Protein AF-H2Y7X6-F1 (afdb_monomer_lite)

Organism: Ciona savignyi (NCBI:txid51511)

Sequence (240 aa):
MRYTWIDSTSNDEMDEIFTILNEDKQDDELDSQTTDTADDNVTRLLFPSDHRMADAHHLLDSSVPVRLTMTQESGMDDRDFMEQKQLRLLQLLNRSTAQAIGRGMLTFQTQTPSAVRPLQVPLLNLHGKDTSNGTVNITGNTTFEIPPGLTDWPHFHNGVAAALSMQNDQNTQSWVHLNTATSDETNTTKDPSFEHAGTLFGFGLNHHLKELQTLNVHKYLQKTHETTTIGLLLGLASEK

pLDDT: mean 79.44, std 17.39, range [32.72, 96.25]

InterPro domains:
  IPR011989 Armadillo-like helical [G3DSA:1.25.10.10] (148-238)
  IPR024990 Anaphase-promoting complex subunit 1 [PTHR12827] (32-238)
  IPR060410 APC1, TPR-like domain [PF27562] (42-238)

Radius of gyration: 23.35 Å; chains: 1; bounding box: 60×38×90 Å

Secondary structure (DSSP, 8-state):
-PPPP-----HHHHHHHHHHHHHHHHHHTT--S---GGGSSHHHHHSTT--HHHHHHHHH--SSPEE---PPPTT--HHHHHHHHHHHHHHHHHHHHHHHHHHHHHTTT-BPPPSSSPP-PPP----EE-TTS-EE-SSSS-SSPPPTTTTHHHHHHHHHHHHHTB---TTHHHHHHHHH--TTSSS------HHHHHHHHHHHHTT--TT--HHHHHHHHHT--HHHHHHHHHHHHHT-

Structure (mmCIF, N/CA/C/O backbone):
data_AF-H2Y7X6-F1
#
_entry.id   AF-H2Y7X6-F1
#
loop_
_atom_site.group_PDB
_atom_site.id
_atom_site.type_symbol
_atom_site.label_atom_id
_atom_site.label_alt_id
_atom_site.label_comp_id
_atom_site.label_asym_id
_atom_site.label_entity_id
_atom_site.label_seq_id
_atom_site.pdbx_PDB_ins_code
_atom_site.Cartn_x
_atom_site.Cartn_y
_atom_site.Cartn_z
_atom_site.occupancy
_atom_site.B_iso_or_equiv
_atom_site.auth_seq_id
_atom_site.auth_comp_id
_atom_site.auth_asym_id
_atom_site.auth_atom_id
_atom_site.pdbx_PDB_model_num
ATOM 1 N N . MET A 1 1 ? -22.566 -8.061 -56.070 1.00 36.25 1 MET A N 1
ATOM 2 C CA . MET A 1 1 ? -23.723 -7.527 -55.322 1.00 36.25 1 MET A CA 1
ATOM 3 C C . MET A 1 1 ? -23.194 -6.925 -54.034 1.00 36.25 1 MET A C 1
ATOM 5 O O . MET A 1 1 ? -22.621 -7.654 -53.238 1.00 36.25 1 MET A O 1
ATOM 9 N N . ARG A 1 2 ? -23.264 -5.597 -53.901 1.00 32.94 2 ARG A N 1
ATOM 10 C CA . ARG A 1 2 ? -22.962 -4.869 -52.660 1.00 32.94 2 ARG A CA 1
ATOM 11 C C . ARG A 1 2 ? -24.122 -5.102 -51.690 1.00 32.94 2 ARG A C 1
ATOM 13 O O . ARG A 1 2 ? -25.262 -4.917 -52.102 1.00 32.94 2 ARG A O 1
ATOM 20 N N . TYR A 1 3 ? -23.835 -5.483 -50.450 1.00 32.72 3 TYR A N 1
ATOM 21 C CA . TYR A 1 3 ? -24.816 -5.406 -49.369 1.00 32.72 3 TYR A CA 1
ATOM 22 C C . TYR A 1 3 ? -24.981 -3.933 -48.980 1.00 32.72 3 TYR A C 1
ATOM 24 O O . TYR A 1 3 ? -24.013 -3.277 -48.602 1.00 32.72 3 TYR A O 1
ATOM 32 N N . THR A 1 4 ? -26.189 -3.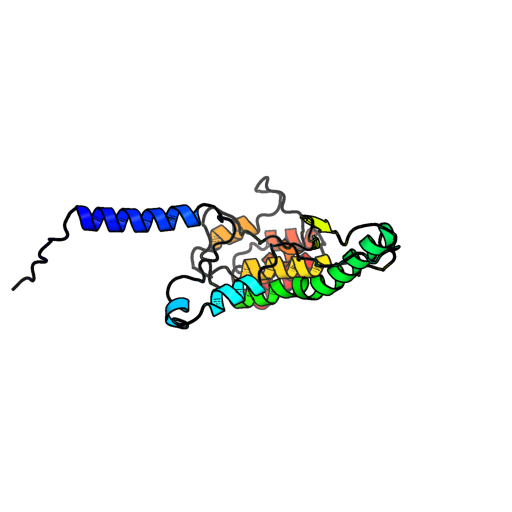406 -49.149 1.00 34.41 4 THR A N 1
ATOM 33 C CA . THR A 1 4 ? -26.623 -2.102 -48.641 1.00 34.41 4 THR A CA 1
ATOM 34 C C . THR A 1 4 ? -27.253 -2.321 -47.271 1.00 34.41 4 THR A C 1
ATOM 36 O O . THR A 1 4 ? -28.230 -3.063 -47.171 1.00 34.41 4 THR A O 1
ATOM 39 N N . TRP A 1 5 ? -26.695 -1.701 -46.234 1.00 39.12 5 TRP A N 1
ATOM 40 C CA . TRP A 1 5 ? -27.359 -1.569 -44.939 1.00 39.12 5 TRP A CA 1
ATOM 41 C C . TRP A 1 5 ? -28.596 -0.684 -45.123 1.00 39.12 5 TRP A C 1
ATOM 43 O O . TRP A 1 5 ? -28.500 0.392 -45.713 1.00 39.12 5 TRP A O 1
ATOM 53 N N . ILE A 1 6 ? -29.763 -1.175 -44.707 1.00 40.69 6 ILE A N 1
ATOM 54 C CA . ILE A 1 6 ? -30.983 -0.373 -44.609 1.00 40.69 6 ILE A CA 1
ATOM 55 C C . ILE A 1 6 ? -30.945 0.253 -43.216 1.00 40.69 6 ILE A C 1
ATOM 57 O O . ILE A 1 6 ? -31.144 -0.451 -42.230 1.00 40.69 6 ILE A O 1
ATOM 61 N N . ASP A 1 7 ? -30.644 1.550 -43.153 1.00 52.22 7 ASP A N 1
ATOM 62 C CA . ASP A 1 7 ? -30.876 2.369 -41.964 1.00 52.22 7 ASP A CA 1
ATOM 63 C C . ASP A 1 7 ? -32.385 2.553 -41.797 1.00 52.22 7 ASP A C 1
ATOM 65 O O . ASP A 1 7 ? -33.037 3.233 -42.595 1.00 52.22 7 ASP A O 1
ATOM 69 N N . SER A 1 8 ? -32.949 1.937 -40.764 1.00 52.62 8 SER A N 1
ATOM 70 C CA . SER A 1 8 ? -34.248 2.333 -40.226 1.00 52.62 8 SER A CA 1
ATOM 71 C C . SER A 1 8 ? -34.343 1.966 -38.746 1.00 52.62 8 SER A C 1
ATOM 73 O O . SER A 1 8 ? -35.199 1.177 -38.355 1.00 52.62 8 SER A O 1
ATOM 75 N N . THR A 1 9 ? -33.450 2.510 -37.926 1.00 52.12 9 THR A N 1
ATOM 76 C CA . THR A 1 9 ? -33.777 2.772 -36.520 1.00 52.12 9 THR A CA 1
ATOM 77 C C . THR A 1 9 ? -34.482 4.124 -36.466 1.00 52.12 9 THR A C 1
ATOM 79 O O . THR A 1 9 ? -34.055 5.086 -37.112 1.00 52.12 9 THR A O 1
ATOM 82 N N . SER A 1 10 ? -35.636 4.184 -35.802 1.00 62.06 10 SER A N 1
ATOM 83 C CA . SER A 1 10 ? -36.360 5.444 -35.630 1.00 62.06 10 SER A CA 1
ATOM 84 C C . SER A 1 10 ? -35.538 6.383 -34.743 1.00 62.06 10 SER A C 1
ATOM 86 O O . SER A 1 10 ? -34.764 5.943 -33.893 1.00 62.06 10 SER A O 1
ATOM 88 N N . ASN A 1 11 ? -35.701 7.692 -34.942 1.00 57.19 11 ASN A N 1
ATOM 89 C CA . ASN A 1 11 ? -35.002 8.706 -34.147 1.00 57.19 11 ASN A CA 1
ATOM 90 C C . ASN A 1 11 ? -35.290 8.547 -32.639 1.00 57.19 11 ASN A C 1
ATOM 92 O O . ASN A 1 11 ? -34.416 8.806 -31.822 1.00 57.19 11 ASN A O 1
ATOM 96 N N . ASP A 1 12 ? -36.478 8.035 -32.301 1.00 60.31 12 ASP A N 1
ATOM 97 C CA . ASP A 1 12 ? -36.914 7.791 -30.925 1.00 60.31 12 ASP A CA 1
ATOM 98 C C . ASP A 1 12 ? -36.123 6.655 -30.243 1.00 60.31 12 ASP A C 1
ATOM 100 O O . ASP A 1 12 ? -35.765 6.789 -29.079 1.00 60.31 12 ASP A O 1
ATOM 104 N N . GLU A 1 13 ? -35.775 5.570 -30.954 1.00 59.69 13 GLU A N 1
ATOM 105 C CA . GLU A 1 13 ? -34.963 4.471 -30.389 1.00 59.69 13 GLU A CA 1
ATOM 106 C C . GLU A 1 13 ? -33.506 4.900 -30.145 1.00 59.69 13 GLU A C 1
ATOM 108 O O . GLU A 1 13 ? -32.874 4.479 -29.177 1.00 59.69 13 GLU A O 1
ATOM 113 N N . MET A 1 14 ? -32.961 5.762 -31.010 1.00 56.88 14 MET A N 1
ATOM 114 C CA . MET A 1 14 ? -31.603 6.295 -30.848 1.00 56.88 14 MET A CA 1
ATOM 115 C C . MET A 1 14 ? -31.526 7.294 -29.689 1.00 56.88 14 MET A C 1
ATOM 117 O O . MET A 1 14 ? -30.535 7.289 -28.959 1.00 56.88 14 MET A O 1
ATOM 121 N N . ASP A 1 15 ? -32.571 8.099 -29.486 1.00 61.09 15 ASP A N 1
ATOM 122 C CA . ASP A 1 15 ? -32.678 9.016 -28.348 1.00 61.09 15 ASP A CA 1
ATOM 123 C C . ASP A 1 15 ? -32.864 8.257 -27.022 1.00 61.09 15 ASP A C 1
ATOM 125 O O . ASP A 1 15 ? -32.287 8.646 -26.004 1.00 61.09 15 ASP A O 1
ATOM 129 N N . GLU A 1 16 ? -33.583 7.130 -27.025 1.00 67.31 16 GLU A N 1
ATOM 130 C CA . GLU A 1 16 ? -33.750 6.266 -25.848 1.00 67.31 16 GLU A CA 1
ATOM 131 C C . GLU A 1 16 ? -32.420 5.593 -25.456 1.00 67.31 16 GLU A C 1
ATOM 133 O O . GLU A 1 16 ? -32.026 5.625 -24.290 1.00 67.31 16 GLU A O 1
ATOM 138 N N . ILE A 1 17 ? -31.647 5.105 -26.436 1.00 58.31 17 ILE A N 1
ATOM 139 C CA . ILE A 1 17 ? -30.287 4.578 -26.219 1.00 58.31 17 ILE A CA 1
ATOM 140 C C . ILE A 1 17 ? -29.341 5.673 -25.702 1.00 58.31 17 ILE A C 1
ATOM 142 O O . ILE A 1 17 ? -28.563 5.429 -24.781 1.00 58.31 17 ILE A O 1
ATOM 146 N N . PHE A 1 18 ? -29.403 6.886 -26.260 1.00 63.91 18 PHE A N 1
ATOM 147 C CA . PHE A 1 18 ? -28.595 8.016 -25.786 1.00 63.91 18 PHE A CA 1
ATOM 148 C C . PHE A 1 18 ? -28.962 8.453 -24.367 1.00 63.91 18 PHE A C 1
ATOM 150 O O . PHE A 1 18 ? -28.091 8.917 -23.632 1.00 63.91 18 PHE A O 1
ATOM 157 N N . THR A 1 19 ? -30.230 8.307 -23.986 1.00 69.81 19 THR A N 1
ATOM 158 C CA . THR A 1 19 ? -30.712 8.633 -22.641 1.00 69.81 19 THR A CA 1
ATOM 159 C C . THR A 1 19 ? -30.225 7.596 -21.635 1.00 69.81 19 THR A C 1
ATOM 161 O O . THR A 1 19 ? -29.616 7.984 -20.646 1.00 69.81 19 THR A O 1
ATOM 164 N N . ILE A 1 20 ? -30.344 6.299 -21.942 1.00 63.56 20 ILE A N 1
ATOM 165 C CA . ILE A 1 20 ? -29.835 5.207 -21.091 1.00 63.56 20 ILE A CA 1
ATOM 166 C C . ILE A 1 20 ? -28.310 5.314 -20.906 1.00 63.56 20 ILE A C 1
ATOM 168 O O . ILE A 1 20 ? -27.810 5.234 -19.790 1.00 63.56 20 ILE A O 1
ATOM 172 N N . LEU A 1 21 ? -27.561 5.597 -21.981 1.00 48.38 21 LEU A N 1
ATOM 173 C CA . LEU A 1 21 ? -26.103 5.794 -21.916 1.00 48.38 21 LEU A CA 1
ATOM 174 C C . LEU A 1 21 ? -25.680 7.055 -21.140 1.00 48.38 21 LEU A C 1
ATOM 176 O O . LEU A 1 21 ? -24.535 7.141 -20.693 1.00 48.38 21 LEU A O 1
ATOM 180 N N . ASN A 1 22 ? -26.559 8.055 -21.029 1.00 54.62 22 ASN A N 1
ATOM 181 C CA . ASN A 1 22 ? -26.307 9.259 -20.236 1.00 54.62 22 ASN A CA 1
ATOM 182 C C . ASN A 1 22 ? -26.757 9.106 -18.778 1.00 54.62 22 ASN A C 1
ATOM 184 O O . ASN A 1 22 ? -26.131 9.713 -17.912 1.00 54.62 22 ASN A O 1
ATOM 188 N N . GLU A 1 23 ? -27.787 8.304 -18.500 1.00 50.72 23 GLU A N 1
ATOM 189 C CA . GLU A 1 23 ? -28.192 7.935 -17.138 1.00 50.72 23 GLU A CA 1
ATOM 190 C C . 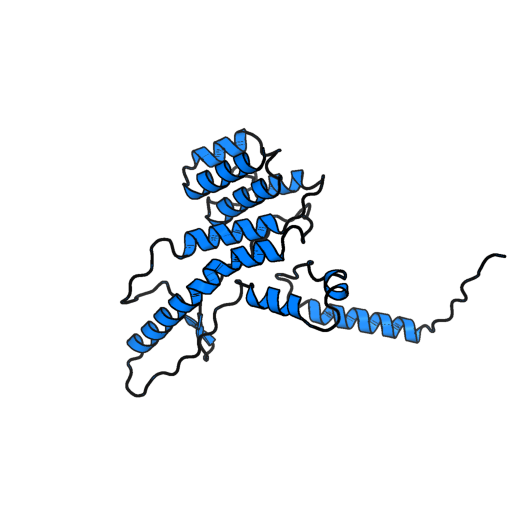GLU A 1 23 ? -27.107 7.076 -16.470 1.00 50.72 23 GLU A C 1
ATOM 192 O O . GLU A 1 23 ? -26.665 7.426 -15.377 1.00 50.72 23 GLU A O 1
ATOM 197 N N . ASP A 1 24 ? -26.543 6.086 -17.178 1.00 48.81 24 ASP A N 1
ATOM 198 C CA . ASP A 1 24 ? -25.394 5.297 -16.690 1.00 48.81 24 ASP A CA 1
ATOM 199 C C . ASP A 1 24 ? -24.150 6.173 -16.419 1.00 48.81 24 ASP A C 1
ATOM 201 O O . ASP A 1 24 ? -23.360 5.894 -15.521 1.00 48.81 24 ASP A O 1
ATOM 205 N N . LYS A 1 25 ? -23.975 7.281 -17.157 1.00 46.28 25 LYS A N 1
ATOM 206 C CA . LYS A 1 25 ? -22.876 8.236 -16.919 1.00 46.28 25 LYS A CA 1
ATOM 207 C C . LYS A 1 25 ? -23.098 9.155 -15.721 1.00 46.28 25 LYS A C 1
ATOM 209 O O . LYS A 1 25 ? -22.114 9.615 -15.147 1.00 46.28 25 LYS A O 1
ATOM 214 N N . GLN A 1 26 ? -24.346 9.477 -15.380 1.00 41.06 26 GLN A N 1
ATOM 215 C CA . GLN A 1 26 ? -24.642 10.381 -14.263 1.00 41.06 26 GLN A CA 1
ATOM 216 C C . GLN A 1 26 ? -24.509 9.693 -12.904 1.00 41.06 26 GLN A C 1
ATOM 218 O O . GLN A 1 26 ? -24.121 10.357 -11.941 1.00 41.06 26 GLN A O 1
ATOM 223 N N . ASP A 1 27 ? -24.738 8.381 -12.833 1.00 42.72 27 ASP A N 1
ATOM 224 C CA . ASP A 1 27 ? -24.525 7.608 -11.605 1.00 42.72 27 ASP A CA 1
ATOM 225 C C . ASP A 1 27 ? -23.028 7.342 -11.325 1.00 42.72 27 ASP A C 1
ATOM 227 O O . ASP A 1 27 ? -22.621 7.280 -10.163 1.00 42.72 27 ASP A O 1
ATOM 231 N N . ASP A 1 28 ? -22.181 7.314 -12.362 1.00 43.03 28 ASP A N 1
ATOM 232 C CA . ASP A 1 28 ? -20.720 7.153 -12.244 1.00 43.03 28 ASP A CA 1
ATOM 233 C C . ASP A 1 28 ? -19.963 8.459 -11.895 1.00 43.03 28 ASP A C 1
ATOM 235 O O . ASP A 1 28 ? -18.800 8.426 -11.476 1.00 43.03 28 ASP A O 1
ATOM 239 N N . GLU A 1 29 ? -20.583 9.639 -12.035 1.00 37.09 29 GLU A N 1
ATOM 240 C CA . GLU A 1 29 ? -19.897 10.933 -11.844 1.00 37.09 29 GLU A CA 1
ATOM 241 C C . GLU A 1 29 ? -19.678 11.334 -10.369 1.00 37.09 29 GLU A C 1
ATOM 243 O O . GLU A 1 29 ? -18.936 12.284 -10.090 1.00 37.09 29 GLU A O 1
ATOM 248 N N . LEU A 1 30 ? -20.244 10.598 -9.405 1.00 37.38 30 LEU A N 1
ATOM 249 C CA . LEU A 1 30 ? -20.139 10.905 -7.970 1.00 37.38 30 LEU A CA 1
ATOM 250 C C . LEU A 1 30 ? -19.137 10.046 -7.178 1.00 37.38 30 LEU A C 1
ATOM 252 O O . LEU A 1 30 ? -18.928 10.341 -6.002 1.00 37.38 30 LEU A O 1
ATOM 256 N N . ASP A 1 31 ? -18.442 9.091 -7.811 1.00 35.88 31 ASP A N 1
ATOM 257 C CA . ASP A 1 31 ? -17.439 8.230 -7.147 1.00 35.88 31 ASP A CA 1
ATOM 258 C C . ASP A 1 31 ? -16.058 8.250 -7.844 1.00 35.88 31 ASP A C 1
ATOM 260 O O . ASP A 1 31 ? -15.325 7.264 -7.920 1.00 35.88 31 ASP A O 1
ATOM 264 N N . SER A 1 32 ? -15.658 9.418 -8.368 1.00 38.25 32 SER A N 1
ATOM 265 C CA . SER A 1 32 ? -14.415 9.603 -9.145 1.00 38.25 32 SER A CA 1
ATOM 266 C C . SER A 1 32 ? -13.109 9.632 -8.325 1.00 38.25 32 SER A C 1
ATOM 268 O O . SER A 1 32 ? -12.173 10.384 -8.616 1.00 38.25 32 SER A O 1
ATOM 270 N N . GLN A 1 33 ? -12.985 8.760 -7.329 1.00 40.97 33 GLN A N 1
ATOM 271 C CA . GLN A 1 33 ? -11.693 8.337 -6.796 1.00 40.97 33 GLN A CA 1
ATOM 272 C C . GLN A 1 33 ? -11.687 6.812 -6.731 1.00 40.97 33 GLN A C 1
ATOM 274 O O . GLN A 1 33 ? -12.225 6.241 -5.797 1.00 40.97 33 GLN A O 1
ATOM 279 N N . THR A 1 34 ? -11.007 6.182 -7.697 1.00 42.03 34 THR A N 1
ATOM 280 C CA . THR A 1 34 ? -10.767 4.726 -7.840 1.00 42.03 34 THR A CA 1
ATOM 281 C C . THR A 1 34 ? -11.764 3.923 -8.684 1.00 42.03 34 THR A C 1
ATOM 283 O O . THR A 1 34 ? -12.114 2.799 -8.344 1.00 42.03 34 THR A O 1
ATOM 286 N N . THR A 1 35 ? -12.125 4.403 -9.876 1.00 43.00 35 THR A N 1
ATOM 287 C CA . THR A 1 35 ? -12.560 3.469 -10.927 1.00 43.00 35 THR A CA 1
ATOM 288 C C . THR A 1 35 ? -11.335 2.713 -11.453 1.00 43.00 35 THR A C 1
ATOM 290 O O . THR A 1 35 ? -10.660 3.119 -12.397 1.00 43.00 35 THR A O 1
ATOM 293 N N . ASP A 1 36 ? -10.987 1.633 -10.753 1.00 49.16 36 ASP A N 1
ATOM 294 C CA . ASP A 1 36 ? -10.021 0.630 -11.193 1.00 49.16 36 ASP A CA 1
ATOM 295 C C . ASP A 1 36 ? -10.538 0.055 -12.522 1.00 49.16 36 ASP A C 1
ATOM 297 O O . ASP A 1 36 ? -11.505 -0.702 -12.568 1.00 49.16 36 ASP A O 1
ATOM 301 N N . THR A 1 37 ? -9.909 0.433 -13.633 1.00 52.22 37 THR A N 1
ATOM 302 C CA . THR A 1 37 ? -10.283 0.037 -15.004 1.00 52.22 37 THR A CA 1
ATOM 303 C C . THR A 1 37 ? -10.105 -1.463 -15.287 1.00 52.22 37 THR A C 1
ATOM 305 O O . THR A 1 37 ? -10.218 -1.901 -16.428 1.00 52.22 37 THR A O 1
ATOM 308 N N . ALA A 1 38 ? -9.819 -2.265 -14.258 1.00 50.81 38 ALA A N 1
ATOM 309 C CA . ALA A 1 38 ? -9.714 -3.719 -14.317 1.00 50.81 38 ALA A CA 1
ATOM 310 C C . ALA A 1 38 ? -11.063 -4.417 -14.588 1.00 50.81 38 ALA A C 1
ATOM 312 O O . ALA A 1 38 ? -11.082 -5.604 -14.920 1.00 50.81 38 ALA A O 1
ATOM 313 N N . ASP A 1 39 ? -12.184 -3.701 -14.458 1.00 55.31 39 ASP A N 1
ATOM 314 C CA . ASP A 1 39 ? -13.532 -4.268 -14.597 1.00 55.31 39 ASP A CA 1
ATOM 315 C C . ASP A 1 39 ? -14.048 -4.337 -16.052 1.00 55.31 39 ASP A C 1
ATOM 317 O O . ASP A 1 39 ? -15.204 -4.679 -16.314 1.00 55.31 39 ASP A O 1
ATOM 321 N N . ASP A 1 40 ? -13.189 -4.035 -17.026 1.00 68.44 40 ASP A N 1
ATOM 322 C CA . ASP A 1 40 ? -13.622 -3.735 -18.384 1.00 68.44 40 ASP A CA 1
ATOM 323 C C . ASP A 1 40 ? -13.630 -4.986 -19.290 1.00 68.44 40 ASP A C 1
ATOM 325 O O . ASP A 1 40 ? -12.611 -5.491 -19.768 1.00 68.44 40 ASP A O 1
ATOM 329 N N . ASN A 1 41 ? -14.835 -5.506 -19.521 1.00 68.56 41 ASN A N 1
ATOM 330 C CA . ASN A 1 41 ? -15.230 -6.517 -20.512 1.00 68.56 41 ASN A CA 1
ATOM 331 C C . ASN A 1 41 ? -14.674 -7.947 -20.353 1.00 68.56 41 ASN A C 1
ATOM 333 O O . ASN A 1 41 ? -15.450 -8.900 -20.414 1.00 68.56 41 ASN A O 1
ATOM 337 N N . VAL A 1 42 ? -13.373 -8.156 -20.143 1.00 82.00 42 VAL A N 1
ATOM 338 C CA . VAL A 1 42 ? -12.776 -9.511 -20.132 1.00 82.00 42 VAL A CA 1
ATOM 339 C C . VAL A 1 42 ? -13.131 -10.282 -18.860 1.00 82.00 42 VAL A C 1
ATOM 341 O O . VAL A 1 42 ? -13.505 -11.454 -18.922 1.00 82.00 42 VAL A O 1
ATOM 344 N N . THR A 1 43 ? -13.056 -9.633 -17.700 1.00 84.75 43 THR A N 1
ATOM 345 C CA . THR A 1 43 ? -13.414 -10.236 -16.406 1.00 84.75 43 THR A CA 1
ATOM 346 C C . THR A 1 43 ? -14.898 -10.603 -16.350 1.00 84.75 43 THR A C 1
ATOM 348 O O . THR A 1 43 ? -15.235 -11.691 -15.882 1.00 84.75 43 THR A O 1
ATOM 351 N N . ARG A 1 44 ? -15.772 -9.767 -16.931 1.00 85.25 44 ARG A N 1
ATOM 352 C CA . ARG A 1 44 ? -17.213 -10.037 -17.093 1.00 85.25 44 ARG A CA 1
ATOM 353 C C . ARG A 1 44 ? -17.503 -11.217 -18.027 1.00 85.25 44 ARG A C 1
ATOM 355 O O . ARG A 1 44 ? -18.478 -11.929 -17.813 1.00 85.25 44 ARG A O 1
ATOM 362 N N . LEU A 1 45 ? -16.651 -11.480 -19.023 1.00 88.50 45 LEU A N 1
ATOM 363 C CA . LEU A 1 45 ? -16.747 -12.692 -19.851 1.00 88.50 45 LEU A CA 1
ATOM 364 C C . LEU A 1 45 ? -16.289 -13.956 -19.107 1.00 88.50 45 LEU A C 1
ATOM 366 O O . LEU A 1 45 ? -16.843 -15.030 -19.338 1.00 88.50 45 LEU A O 1
ATOM 370 N N . LEU A 1 46 ? -15.284 -13.850 -18.231 1.00 90.12 46 LEU A N 1
ATOM 371 C CA . LEU A 1 46 ? -14.794 -14.976 -17.425 1.00 90.12 46 LEU A CA 1
ATOM 372 C C . LEU A 1 46 ? -15.764 -15.350 -16.297 1.00 90.12 46 LEU A C 1
ATOM 374 O O . LEU A 1 46 ? -15.936 -16.534 -16.000 1.00 90.12 46 LEU A O 1
ATOM 378 N N . PHE A 1 47 ? -16.403 -14.351 -15.685 1.00 90.06 47 PHE A N 1
ATOM 379 C CA . PHE A 1 47 ? -17.319 -14.509 -14.554 1.00 90.06 47 PHE A CA 1
ATOM 380 C C . PHE A 1 47 ? -18.678 -13.843 -14.837 1.00 90.06 47 PHE A C 1
ATOM 382 O O . PHE A 1 47 ? -19.047 -12.879 -14.175 1.00 90.06 47 PHE A O 1
ATOM 389 N N . PRO A 1 48 ? -19.459 -14.346 -15.809 1.00 89.44 48 PRO A N 1
ATOM 390 C CA . PRO A 1 48 ? -20.684 -13.679 -16.261 1.00 89.44 48 PRO A CA 1
ATOM 391 C C . PRO A 1 48 ? -21.862 -13.803 -15.287 1.00 89.44 48 PRO A C 1
ATOM 393 O O . PRO A 1 48 ? -22.892 -13.166 -15.478 1.00 89.44 48 PRO A O 1
ATOM 396 N N . SER A 1 49 ? -21.766 -14.687 -14.293 1.00 92.06 49 SER A N 1
ATOM 397 C CA . SER A 1 49 ? -22.897 -15.073 -13.437 1.00 92.06 49 SER A CA 1
ATOM 398 C C . SER A 1 49 ? -22.757 -14.632 -11.982 1.00 92.06 49 SER A C 1
ATOM 400 O O . SER A 1 49 ? -23.634 -14.952 -11.182 1.00 92.06 49 SER A O 1
ATOM 402 N N . ASP A 1 50 ? -21.673 -13.944 -11.616 1.00 90.88 50 ASP A N 1
ATOM 403 C CA . ASP A 1 50 ? -21.470 -13.440 -10.259 1.00 90.88 50 ASP A CA 1
ATOM 404 C C . ASP A 1 50 ? -20.622 -12.162 -10.220 1.00 90.88 50 ASP A C 1
ATOM 406 O O . ASP A 1 50 ? -20.042 -11.739 -11.217 1.00 90.88 50 ASP A O 1
ATOM 410 N N . HIS A 1 51 ? -20.568 -11.546 -9.038 1.00 88.69 51 HIS A N 1
ATOM 411 C CA . HIS A 1 51 ? -19.875 -10.284 -8.777 1.00 88.69 51 HIS A CA 1
ATOM 412 C C . HIS A 1 51 ? -18.523 -10.488 -8.078 1.00 88.69 51 HIS A C 1
ATOM 414 O O . HIS A 1 51 ? -18.039 -9.585 -7.399 1.00 88.69 51 HIS A O 1
ATOM 420 N N . ARG A 1 52 ? -17.878 -11.657 -8.235 1.00 90.00 52 ARG A N 1
ATOM 421 C CA . ARG A 1 52 ? -16.676 -12.007 -7.451 1.00 90.00 52 ARG A CA 1
ATOM 422 C C . ARG A 1 52 ? -15.534 -10.998 -7.578 1.00 90.00 52 ARG A C 1
ATOM 424 O O . ARG A 1 52 ? -14.753 -10.854 -6.644 1.00 90.00 52 ARG A O 1
ATOM 431 N N . MET A 1 53 ? -15.417 -10.334 -8.731 1.00 89.75 53 MET A N 1
ATOM 432 C CA . MET A 1 53 ? -14.397 -9.308 -8.953 1.00 89.75 53 MET A CA 1
ATOM 433 C C . MET A 1 53 ? -14.703 -8.063 -8.128 1.00 89.75 53 MET A C 1
ATOM 435 O O . MET A 1 53 ? -13.839 -7.623 -7.376 1.00 89.75 53 MET A O 1
ATOM 439 N N . ALA A 1 54 ? -15.940 -7.564 -8.179 1.00 89.44 54 ALA A N 1
ATOM 440 C CA . ALA A 1 54 ? -16.386 -6.453 -7.344 1.00 89.44 54 ALA A CA 1
ATOM 441 C C . ALA A 1 54 ? -16.219 -6.771 -5.847 1.00 89.44 54 ALA A C 1
ATOM 443 O O . ALA A 1 54 ? -15.676 -5.959 -5.101 1.00 89.44 54 ALA A O 1
ATOM 444 N N . ASP A 1 55 ? -16.580 -7.986 -5.422 1.00 92.25 55 ASP A N 1
ATOM 445 C CA . ASP A 1 55 ? -16.391 -8.438 -4.039 1.00 92.25 55 ASP A CA 1
ATOM 446 C C . ASP A 1 55 ? -14.904 -8.489 -3.646 1.00 92.25 55 ASP A C 1
ATOM 448 O O . ASP A 1 55 ? -14.538 -8.097 -2.536 1.00 92.25 55 ASP A O 1
ATOM 452 N N . ALA A 1 56 ? -14.027 -8.949 -4.546 1.00 92.81 56 ALA A N 1
ATOM 453 C CA . ALA A 1 56 ? -12.585 -8.989 -4.316 1.00 92.81 56 ALA A CA 1
ATOM 454 C C . ALA A 1 56 ? -11.979 -7.582 -4.214 1.00 92.81 56 ALA A C 1
ATOM 456 O O . ALA A 1 56 ? -11.182 -7.336 -3.305 1.00 92.81 56 ALA A O 1
ATOM 457 N N . HIS A 1 57 ? -12.382 -6.656 -5.092 1.00 90.88 57 HIS A N 1
ATOM 458 C CA . HIS A 1 57 ? -11.994 -5.247 -5.009 1.00 90.88 57 HIS A CA 1
ATOM 459 C C . HIS A 1 57 ? -12.458 -4.637 -3.684 1.00 90.88 57 HIS A C 1
ATOM 461 O O . HIS A 1 57 ? -11.647 -4.058 -2.966 1.00 90.88 57 HIS A O 1
ATOM 467 N N . HIS A 1 58 ? -13.717 -4.857 -3.297 1.00 91.25 58 HIS A N 1
ATOM 468 C CA . HIS A 1 58 ? -14.255 -4.356 -2.034 1.00 91.25 58 HIS A CA 1
ATOM 469 C C . HIS A 1 58 ? -13.523 -4.931 -0.810 1.00 91.25 58 HIS A C 1
ATOM 471 O O . HIS A 1 58 ? -13.238 -4.217 0.150 1.00 91.25 58 HIS A O 1
ATOM 477 N N . LEU A 1 59 ? -13.167 -6.220 -0.837 1.00 92.00 59 LEU A N 1
ATOM 478 C CA . LEU A 1 59 ? -12.438 -6.872 0.252 1.00 92.00 59 LEU A CA 1
ATOM 479 C C . LEU A 1 59 ? -10.996 -6.358 0.398 1.00 92.00 59 LEU A C 1
ATOM 481 O O . LEU A 1 59 ? -10.444 -6.379 1.503 1.00 92.00 59 LEU A O 1
ATOM 485 N N . LEU A 1 60 ? -10.373 -5.933 -0.702 1.00 93.38 60 LEU A N 1
ATOM 486 C CA . LEU A 1 60 ? -8.985 -5.461 -0.759 1.00 93.38 60 LEU A CA 1
ATOM 487 C C . LEU A 1 60 ? -8.856 -3.933 -0.751 1.00 93.38 60 LEU A C 1
ATOM 489 O O . LEU A 1 60 ? -7.734 -3.414 -0.723 1.00 93.38 60 LEU A O 1
ATOM 493 N N . ASP A 1 61 ? -9.977 -3.218 -0.728 1.00 91.00 61 ASP A N 1
ATOM 494 C CA . ASP A 1 61 ? -9.989 -1.779 -0.551 1.00 91.00 61 ASP A CA 1
ATOM 495 C C . ASP A 1 61 ? -9.530 -1.416 0.869 1.00 91.00 61 ASP A C 1
ATOM 497 O O . ASP A 1 61 ? -10.043 -1.904 1.882 1.00 91.00 61 ASP A O 1
ATOM 501 N N . SER A 1 62 ? -8.509 -0.564 0.916 1.00 90.56 62 SER A N 1
ATOM 502 C CA . SER A 1 62 ? -7.893 -0.054 2.137 1.00 90.56 62 SER A CA 1
ATOM 503 C C . SER A 1 62 ? -8.118 1.449 2.326 1.00 90.56 62 SER A C 1
ATOM 505 O O . SER A 1 62 ? -7.548 2.026 3.248 1.00 90.56 62 SER A O 1
ATOM 507 N N . SER A 1 63 ? -8.894 2.099 1.452 1.00 90.56 63 SER A N 1
ATOM 508 C CA . SER A 1 63 ? -9.152 3.547 1.475 1.00 90.56 63 SER A CA 1
ATOM 509 C C . SER A 1 63 ? -10.314 3.940 2.392 1.00 90.56 63 SER A C 1
ATOM 511 O O . SER A 1 63 ? -10.351 5.044 2.955 1.00 90.56 63 SER A O 1
ATOM 513 N N . VAL A 1 64 ? -11.234 3.005 2.623 1.00 90.75 64 VAL A N 1
ATOM 514 C CA . VAL A 1 64 ? -12.408 3.185 3.477 1.00 90.75 64 VAL A CA 1
ATOM 515 C C . VAL A 1 64 ? -12.066 2.863 4.942 1.00 90.75 64 VAL A C 1
ATOM 517 O O . VAL A 1 64 ? -11.402 1.863 5.219 1.00 90.75 64 VAL A O 1
ATOM 520 N N . PRO A 1 65 ? -12.521 3.676 5.920 1.00 91.94 65 PRO A N 1
ATOM 521 C CA . PRO A 1 65 ? -12.241 3.435 7.334 1.00 91.94 65 PRO A CA 1
ATOM 522 C C . PRO A 1 65 ? -12.917 2.159 7.852 1.00 91.94 65 PRO A C 1
ATOM 524 O O . PRO A 1 65 ? -14.036 1.809 7.462 1.00 91.94 65 PRO A O 1
ATOM 527 N N . VAL A 1 66 ? -12.272 1.500 8.814 1.00 92.50 66 VAL A N 1
ATOM 528 C CA . VAL A 1 66 ? -12.754 0.245 9.401 1.00 92.50 66 VAL A CA 1
ATOM 529 C C . VAL A 1 66 ? -13.998 0.500 10.253 1.00 92.50 66 VAL A C 1
ATOM 531 O O . VAL A 1 66 ? -13.964 1.260 11.218 1.00 92.50 66 VAL A O 1
ATOM 534 N N . ARG A 1 67 ? -15.110 -0.169 9.943 1.00 92.31 67 ARG A N 1
ATOM 535 C CA . ARG A 1 67 ? -16.333 -0.071 10.753 1.00 92.31 67 ARG A CA 1
ATOM 536 C C . ARG A 1 67 ? -16.165 -0.814 12.080 1.00 92.31 67 ARG A C 1
ATOM 538 O O . ARG A 1 67 ? -15.843 -2.001 12.100 1.00 92.31 67 ARG A O 1
ATOM 545 N N . LEU A 1 68 ? -16.413 -0.112 13.180 1.00 92.25 68 LEU A N 1
ATOM 546 C CA . LEU A 1 68 ? -16.414 -0.637 14.539 1.00 92.25 68 LEU A CA 1
ATOM 547 C C . LEU A 1 68 ? -17.856 -0.713 15.035 1.00 92.25 68 LEU A C 1
ATOM 549 O O . LEU A 1 68 ? -18.599 0.263 14.991 1.00 92.25 68 LEU A O 1
ATOM 553 N N . THR A 1 69 ? -18.250 -1.889 15.510 1.00 91.00 69 THR A N 1
ATOM 554 C CA . THR A 1 69 ? -19.551 -2.107 16.144 1.00 91.00 69 THR A CA 1
ATOM 555 C C . THR A 1 69 ? -19.296 -2.646 17.535 1.00 91.00 69 THR A C 1
ATOM 557 O O . THR A 1 69 ? -18.924 -3.807 17.699 1.00 91.00 69 THR A O 1
ATOM 560 N N . MET A 1 70 ? -19.421 -1.771 18.529 1.00 90.50 70 MET A N 1
ATOM 561 C CA . MET A 1 70 ? -19.222 -2.098 19.937 1.00 90.50 70 MET A CA 1
ATOM 562 C C . MET A 1 70 ? -20.289 -1.395 20.767 1.00 90.50 70 MET A C 1
ATOM 564 O O . MET A 1 70 ? -20.606 -0.234 20.527 1.00 90.50 70 MET A O 1
ATOM 568 N N . THR A 1 71 ? -20.839 -2.100 21.747 1.00 91.00 71 THR A N 1
ATOM 569 C CA . THR A 1 71 ? -21.825 -1.562 22.688 1.00 91.00 71 THR A CA 1
ATOM 570 C C . THR A 1 71 ? -21.153 -1.295 24.025 1.00 91.00 71 THR A C 1
ATOM 572 O O . THR A 1 71 ? -20.462 -2.173 24.536 1.00 91.00 71 THR A O 1
ATOM 575 N N . GLN A 1 72 ? -21.368 -0.109 24.593 1.00 91.62 72 GLN A N 1
ATOM 576 C CA . GLN A 1 72 ? -20.876 0.218 25.930 1.00 91.62 72 GLN A CA 1
ATOM 577 C C . GLN A 1 72 ? -21.705 -0.525 26.975 1.00 91.62 72 GLN A C 1
ATOM 579 O O . GLN A 1 72 ? -22.936 -0.454 26.964 1.00 91.62 72 GLN A O 1
ATOM 584 N N . GLU A 1 73 ? -21.038 -1.245 27.873 1.00 90.44 73 GLU A N 1
ATOM 585 C CA . GLU A 1 73 ? -21.708 -1.919 28.982 1.00 90.44 73 GLU A CA 1
ATOM 586 C C . GLU A 1 73 ? -22.174 -0.905 30.036 1.00 90.44 73 GLU A C 1
ATOM 588 O O . GLU A 1 73 ? -21.529 0.116 30.289 1.00 90.44 73 GLU A O 1
ATOM 593 N N . SER A 1 74 ? -23.312 -1.180 30.676 1.00 88.94 74 SER A N 1
ATOM 594 C CA . SER A 1 74 ? -23.869 -0.299 31.704 1.00 88.94 74 SER A CA 1
ATOM 595 C C . SER A 1 74 ? -22.913 -0.168 32.894 1.00 88.94 74 SER A C 1
ATOM 597 O O . SER A 1 74 ? -22.608 -1.164 33.546 1.00 88.94 74 SER A O 1
ATOM 599 N N . GLY A 1 75 ? -22.492 1.061 33.205 1.00 88.81 75 GLY A N 1
ATOM 600 C CA . GLY A 1 75 ? -21.555 1.353 34.296 1.00 88.81 75 GLY A CA 1
ATOM 601 C C . GLY A 1 75 ? -20.080 1.388 33.884 1.00 88.81 75 GLY A C 1
ATOM 602 O O . GLY A 1 75 ? -19.238 1.646 34.739 1.00 88.81 75 GLY A O 1
ATOM 603 N N . MET A 1 76 ? -19.765 1.159 32.604 1.00 91.56 76 MET A N 1
ATOM 604 C CA . MET A 1 76 ? -18.417 1.333 32.061 1.00 91.56 76 MET A CA 1
ATOM 605 C C . MET A 1 76 ? -18.097 2.814 31.849 1.00 91.56 76 MET A C 1
ATOM 607 O O . MET A 1 76 ? -18.906 3.547 31.278 1.00 91.56 76 MET A O 1
ATOM 611 N N . ASP A 1 77 ? -16.901 3.225 32.269 1.00 92.25 77 ASP A N 1
ATOM 612 C CA . ASP A 1 77 ? -16.381 4.569 32.027 1.00 92.25 77 ASP A CA 1
ATOM 613 C C . ASP A 1 77 ? -16.106 4.807 30.534 1.00 92.25 77 ASP A C 1
ATOM 615 O O . ASP A 1 77 ? -15.656 3.912 29.813 1.00 92.25 77 ASP A O 1
ATOM 619 N N . ASP A 1 78 ? -16.330 6.036 30.069 1.00 90.44 78 ASP A N 1
ATOM 620 C CA . ASP A 1 78 ? -16.161 6.402 28.658 1.00 90.44 78 ASP A CA 1
ATOM 621 C C . ASP A 1 78 ? -14.706 6.238 28.204 1.00 90.44 78 ASP A C 1
ATOM 623 O O . ASP A 1 78 ? -14.443 5.861 27.059 1.00 90.44 78 ASP A O 1
ATOM 627 N N . ARG A 1 79 ? -13.746 6.477 29.111 1.00 90.00 79 ARG A N 1
ATOM 628 C CA . ARG A 1 79 ? -12.317 6.280 28.843 1.00 90.00 79 ARG A CA 1
ATOM 629 C C . ARG A 1 79 ? -11.999 4.808 28.588 1.00 90.00 79 ARG A C 1
ATOM 631 O O . ARG A 1 79 ? -11.325 4.498 27.608 1.00 90.00 79 ARG A O 1
ATOM 638 N N . ASP A 1 80 ? -12.500 3.917 29.441 1.00 90.31 80 ASP A N 1
ATOM 639 C CA . ASP A 1 80 ? -12.280 2.474 29.310 1.00 90.31 80 ASP A CA 1
ATOM 640 C C . ASP A 1 80 ? -12.964 1.930 28.046 1.00 90.31 80 ASP A C 1
ATOM 642 O O . ASP A 1 80 ? -12.394 1.111 27.323 1.00 90.31 80 ASP A O 1
ATOM 646 N N . PHE A 1 81 ? -14.152 2.440 27.710 1.00 91.88 81 PHE A N 1
ATOM 647 C CA . PHE A 1 81 ? -14.835 2.069 26.472 1.00 91.88 81 PHE A CA 1
ATOM 648 C C . PHE A 1 81 ? -14.089 2.551 25.218 1.00 91.88 81 PHE A C 1
ATOM 650 O O . PHE A 1 81 ? -13.978 1.820 24.229 1.00 91.88 81 PHE A O 1
ATOM 657 N N . MET A 1 82 ? -13.542 3.768 25.246 1.00 90.75 82 MET A N 1
ATOM 658 C CA . MET A 1 82 ? -12.722 4.300 24.157 1.00 90.75 82 MET A CA 1
ATOM 659 C C . MET A 1 82 ? -11.473 3.440 23.933 1.00 90.75 82 MET A C 1
ATOM 661 O O . MET A 1 82 ? -11.158 3.079 22.799 1.00 90.75 82 MET A O 1
ATOM 665 N N . GLU A 1 83 ? -10.808 3.040 25.010 1.00 91.00 83 GLU A N 1
ATOM 666 C CA . GLU A 1 83 ? -9.666 2.134 24.959 1.00 91.00 83 GLU A CA 1
ATOM 667 C C . GLU A 1 83 ? -10.026 0.769 24.353 1.00 91.00 83 GLU A C 1
ATOM 669 O O . GLU A 1 83 ? -9.315 0.272 23.475 1.00 91.00 83 GLU A O 1
ATOM 674 N N . GLN A 1 84 ? -11.170 0.187 24.728 1.00 91.44 84 GLN A N 1
ATOM 675 C CA . GLN A 1 84 ? -11.661 -1.047 24.109 1.00 91.44 84 GLN A CA 1
ATOM 676 C C . GLN A 1 84 ? -11.880 -0.896 22.597 1.00 91.44 84 GLN A C 1
ATOM 678 O O . GLN A 1 84 ? -11.522 -1.798 21.832 1.00 91.44 84 GLN A O 1
ATOM 683 N N . LYS A 1 85 ? -12.410 0.249 22.140 1.00 92.38 85 LYS A N 1
ATOM 684 C CA . LYS A 1 85 ? -12.539 0.545 20.702 1.00 92.38 85 LYS A CA 1
ATOM 685 C C . LYS A 1 85 ? -11.184 0.621 20.011 1.00 92.38 85 LYS A C 1
ATOM 687 O O . LYS A 1 85 ? -11.042 0.092 18.910 1.00 92.38 85 LYS A O 1
ATOM 692 N N . GLN A 1 86 ? -10.189 1.244 20.638 1.00 92.62 86 GLN A N 1
ATOM 693 C CA . GLN A 1 86 ? -8.840 1.353 20.076 1.00 92.62 86 GLN A CA 1
ATOM 694 C C . GLN A 1 86 ? -8.141 -0.011 19.999 1.00 92.62 86 GLN A C 1
ATOM 696 O O . GLN A 1 86 ? -7.556 -0.334 18.965 1.00 92.62 86 GLN A O 1
ATOM 701 N N . LEU A 1 87 ? -8.268 -0.849 21.034 1.00 91.44 87 LEU A N 1
ATOM 702 C CA . LEU A 1 87 ? -7.774 -2.231 21.022 1.00 91.44 87 LEU A CA 1
ATOM 70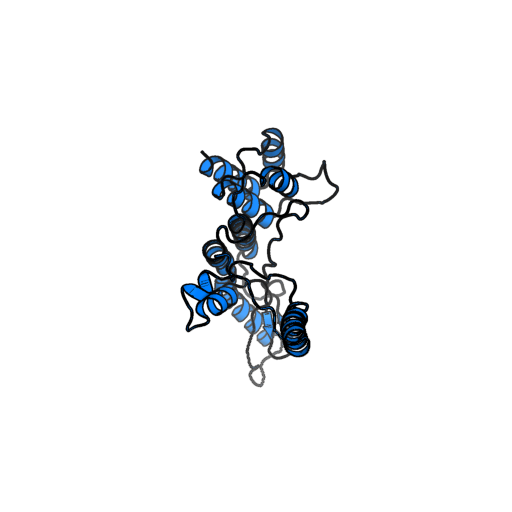3 C C . LEU A 1 87 ? -8.435 -3.057 19.917 1.00 91.44 87 LEU A C 1
ATOM 705 O O . LEU A 1 87 ? -7.763 -3.784 19.181 1.00 91.44 87 LEU A O 1
ATOM 709 N N . ARG A 1 88 ? -9.758 -2.935 19.771 1.00 92.44 88 ARG A N 1
ATOM 710 C CA . ARG A 1 88 ? -10.492 -3.634 18.716 1.00 92.44 88 ARG A CA 1
ATOM 711 C C . ARG A 1 88 ? -10.077 -3.157 17.328 1.00 92.44 88 ARG A C 1
ATOM 713 O O . ARG A 1 88 ? -9.909 -3.985 16.434 1.00 92.44 88 ARG A O 1
ATOM 720 N N . LEU A 1 89 ? -9.888 -1.851 17.153 1.00 93.25 89 LEU A N 1
ATOM 721 C CA . LEU A 1 89 ? -9.381 -1.281 15.911 1.00 93.25 89 LEU A CA 1
ATOM 722 C C . LEU A 1 89 ? -8.004 -1.856 15.576 1.00 93.25 89 LEU A C 1
ATOM 724 O O . LEU A 1 89 ? -7.834 -2.364 14.475 1.00 93.25 89 LEU A O 1
ATOM 728 N N . LEU A 1 90 ? -7.064 -1.871 16.526 1.00 91.62 90 LEU A N 1
ATOM 729 C CA . LEU A 1 90 ? -5.722 -2.424 16.317 1.00 91.62 90 LEU A CA 1
ATOM 730 C C . LEU A 1 90 ? -5.765 -3.874 15.800 1.00 91.62 90 LEU A C 1
ATOM 732 O O . LEU A 1 90 ? -5.062 -4.215 14.851 1.00 91.62 90 LEU A O 1
ATOM 736 N N . GLN A 1 91 ? -6.634 -4.717 16.367 1.00 90.38 91 GLN A N 1
ATOM 737 C CA . GLN A 1 91 ? -6.818 -6.098 15.899 1.00 90.38 91 GLN A CA 1
ATOM 738 C C . GLN A 1 91 ? -7.312 -6.172 14.450 1.00 90.38 91 GLN A C 1
ATOM 740 O O . GLN A 1 91 ? -6.869 -7.033 13.692 1.00 90.38 91 GLN A O 1
ATOM 745 N N . LEU A 1 92 ? -8.242 -5.295 14.067 1.00 90.94 92 LEU A N 1
ATOM 746 C CA . LEU A 1 92 ? -8.791 -5.259 12.711 1.00 90.94 92 LEU A CA 1
ATOM 747 C C . LEU A 1 92 ? -7.793 -4.681 11.705 1.00 90.94 92 LEU A C 1
ATOM 749 O O . LEU A 1 92 ? -7.740 -5.150 10.567 1.00 90.94 92 LEU A O 1
ATOM 753 N N . LEU A 1 93 ? -6.968 -3.723 12.129 1.00 90.50 93 LEU A N 1
ATOM 754 C CA . LEU A 1 93 ? -5.940 -3.130 11.281 1.00 90.50 93 LEU A CA 1
ATOM 755 C C . LEU A 1 93 ? -4.888 -4.148 10.839 1.00 90.50 93 LEU A C 1
ATOM 757 O O . LEU A 1 93 ? -4.382 -3.993 9.738 1.00 90.50 93 LEU A O 1
ATOM 761 N N . ASN A 1 94 ? -4.634 -5.230 11.587 1.00 86.75 94 ASN A N 1
ATOM 762 C CA . ASN A 1 94 ? -3.761 -6.322 11.120 1.00 86.75 94 ASN A CA 1
ATOM 763 C C . ASN A 1 94 ? -4.186 -6.901 9.762 1.00 86.75 94 ASN A C 1
ATOM 765 O O . ASN A 1 94 ? -3.347 -7.370 8.997 1.00 86.75 94 ASN A O 1
ATOM 769 N N . ARG A 1 95 ? -5.489 -6.890 9.453 1.00 87.44 95 ARG A N 1
ATOM 770 C CA . ARG A 1 95 ? -5.981 -7.267 8.125 1.00 87.44 95 ARG A CA 1
ATOM 771 C C . ARG A 1 95 ? -5.727 -6.144 7.122 1.00 87.44 95 ARG A C 1
ATOM 773 O O . ARG A 1 95 ? -5.245 -6.414 6.027 1.00 87.44 95 ARG A O 1
ATOM 780 N N . SER A 1 96 ? -6.043 -4.901 7.487 1.00 90.19 96 SER A N 1
ATOM 781 C CA . SER A 1 96 ? -5.913 -3.744 6.594 1.00 90.19 96 SER A CA 1
ATOM 782 C C . SER A 1 96 ? -4.475 -3.468 6.164 1.00 90.19 96 SER A C 1
ATOM 784 O O . SER A 1 96 ? -4.222 -3.140 5.009 1.00 90.19 96 SER A O 1
ATOM 786 N N . THR A 1 97 ? -3.510 -3.703 7.049 1.00 89.25 97 THR A N 1
ATOM 787 C CA . THR A 1 97 ? -2.080 -3.576 6.754 1.00 89.25 97 THR A CA 1
ATOM 788 C C . THR A 1 97 ? -1.574 -4.587 5.721 1.00 89.25 97 THR A C 1
ATOM 790 O O . THR A 1 97 ? -0.550 -4.343 5.083 1.00 89.25 97 THR A O 1
ATOM 793 N N . ALA A 1 98 ? -2.296 -5.693 5.515 1.00 90.94 98 ALA A N 1
ATOM 794 C CA . ALA A 1 98 ? -1.980 -6.717 4.521 1.00 90.94 98 ALA A CA 1
ATOM 795 C C . ALA A 1 98 ? -2.754 -6.557 3.196 1.00 90.94 98 ALA A C 1
ATOM 797 O O . ALA A 1 98 ? -2.345 -7.134 2.186 1.00 90.94 98 ALA A O 1
ATOM 798 N N . GLN A 1 99 ? -3.842 -5.771 3.163 1.00 93.69 99 GLN A N 1
ATOM 799 C CA . GLN A 1 99 ? -4.707 -5.619 1.979 1.00 93.69 99 GLN A CA 1
ATOM 800 C C . GLN A 1 99 ? -3.947 -5.110 0.748 1.00 93.69 99 GLN A C 1
ATOM 802 O O . GLN A 1 99 ? -4.185 -5.600 -0.354 1.00 93.69 99 GLN A O 1
ATOM 807 N N . ALA A 1 100 ? -2.992 -4.189 0.929 1.00 94.44 100 ALA A N 1
ATOM 808 C CA . ALA A 1 100 ? -2.210 -3.627 -0.172 1.00 94.44 100 ALA A CA 1
ATOM 809 C C . ALA A 1 100 ? -1.495 -4.704 -1.007 1.00 94.44 100 ALA A C 1
ATOM 811 O O . ALA A 1 100 ? -1.468 -4.612 -2.230 1.00 94.44 100 ALA A O 1
ATOM 812 N N . ILE A 1 101 ? -0.979 -5.759 -0.369 1.00 94.69 101 ILE A N 1
ATOM 813 C CA . ILE A 1 101 ? -0.294 -6.856 -1.065 1.00 94.69 101 ILE A CA 1
ATOM 814 C C . ILE A 1 101 ? -1.273 -7.590 -1.988 1.00 94.69 101 ILE A C 1
ATOM 816 O O . ILE A 1 101 ? -0.989 -7.776 -3.170 1.00 94.69 101 ILE A O 1
ATOM 820 N N . GLY A 1 102 ? -2.442 -7.969 -1.461 1.00 94.88 102 GLY A N 1
ATOM 821 C CA . GLY A 1 102 ? -3.484 -8.635 -2.242 1.00 94.88 102 GLY A CA 1
ATOM 822 C C . GLY A 1 102 ? -4.018 -7.746 -3.363 1.00 94.88 102 GLY A C 1
ATOM 823 O O . GLY A 1 102 ? -4.190 -8.218 -4.483 1.00 94.88 102 GLY A O 1
ATOM 824 N N . ARG A 1 103 ? -4.200 -6.447 -3.096 1.00 95.00 103 ARG A N 1
ATOM 825 C CA . ARG A 1 103 ? -4.613 -5.475 -4.113 1.00 95.00 103 ARG A CA 1
ATOM 826 C C . ARG A 1 103 ? -3.596 -5.386 -5.246 1.00 95.00 103 ARG A C 1
ATOM 828 O O . ARG A 1 103 ? -3.993 -5.473 -6.396 1.00 95.00 103 ARG A O 1
ATOM 835 N N . GLY A 1 104 ? -2.301 -5.290 -4.939 1.00 94.50 104 GLY A N 1
ATOM 836 C CA . GLY A 1 104 ? -1.248 -5.249 -5.959 1.00 94.50 104 GLY A CA 1
ATOM 837 C C . GLY A 1 104 ? -1.204 -6.500 -6.843 1.00 94.50 104 GLY A C 1
ATOM 838 O O . GLY A 1 104 ? -0.869 -6.399 -8.018 1.00 94.50 104 GLY A O 1
ATOM 839 N N . MET A 1 105 ? -1.575 -7.667 -6.303 1.00 94.31 105 MET A N 1
ATOM 840 C CA . MET A 1 105 ? -1.734 -8.898 -7.089 1.00 94.31 105 MET A CA 1
ATOM 841 C C . MET A 1 105 ? -2.995 -8.869 -7.958 1.00 94.31 105 MET A C 1
ATOM 843 O O . MET A 1 105 ? -2.943 -9.283 -9.111 1.00 94.31 105 MET A O 1
ATOM 847 N N . LEU A 1 106 ? -4.117 -8.393 -7.407 1.00 93.06 106 LEU A N 1
ATOM 848 C CA . LEU A 1 106 ? -5.397 -8.314 -8.112 1.00 93.06 106 LEU A CA 1
ATOM 849 C C . LEU A 1 106 ? -5.336 -7.340 -9.295 1.00 93.06 106 LEU A C 1
ATOM 851 O O . LEU A 1 106 ? -5.856 -7.644 -10.364 1.00 93.06 106 LEU A O 1
ATOM 855 N N . THR A 1 107 ? -4.699 -6.184 -9.104 1.00 92.12 107 THR A N 1
ATOM 856 C CA . THR A 1 107 ? -4.700 -5.079 -10.072 1.00 92.12 107 THR A CA 1
ATOM 857 C C . THR A 1 107 ? -3.446 -5.034 -10.939 1.00 92.12 107 THR A C 1
ATOM 859 O O . THR A 1 107 ? -3.248 -4.066 -11.672 1.00 92.12 107 THR A O 1
ATOM 862 N N . PHE A 1 108 ? -2.599 -6.065 -10.889 1.00 93.25 108 PHE A N 1
ATOM 863 C CA . PHE A 1 108 ? -1.331 -6.116 -11.615 1.00 93.25 108 PHE A CA 1
ATOM 864 C C . PHE A 1 108 ? -1.509 -5.824 -13.115 1.00 93.25 108 PHE A C 1
ATOM 866 O O . PHE A 1 108 ? -2.234 -6.535 -13.809 1.00 93.25 108 PHE A O 1
ATOM 873 N N . GLN A 1 109 ? -0.827 -4.786 -13.612 1.00 91.00 109 GLN A N 1
ATOM 874 C CA . GLN A 1 109 ? -0.865 -4.348 -15.016 1.00 91.00 109 GLN A CA 1
ATOM 875 C C . GLN A 1 109 ? -2.279 -4.116 -15.589 1.00 91.00 109 GLN A C 1
ATOM 877 O O . GLN A 1 109 ? -2.549 -4.374 -16.764 1.00 91.00 109 GLN A O 1
ATOM 882 N N . THR A 1 110 ? -3.194 -3.591 -14.779 1.00 88.31 110 THR A N 1
ATOM 883 C CA . THR A 1 110 ? -4.570 -3.285 -15.211 1.00 88.31 110 THR A CA 1
ATOM 884 C C . THR A 1 110 ? -4.769 -1.835 -15.652 1.00 88.31 110 THR A C 1
ATOM 886 O O . THR A 1 110 ? -5.701 -1.552 -16.401 1.00 88.31 110 THR A O 1
ATOM 889 N N . GLN A 1 111 ? -3.893 -0.916 -15.239 1.00 87.81 111 GLN A N 1
ATOM 890 C CA . GLN A 1 111 ? -4.035 0.516 -15.502 1.00 87.81 111 GLN A CA 1
ATOM 891 C C . GLN A 1 111 ? -2.984 1.016 -16.497 1.00 87.81 111 GLN A C 1
ATOM 893 O O . GLN A 1 111 ? -1.791 0.747 -16.356 1.00 87.81 111 GLN A O 1
ATOM 898 N N . THR A 1 112 ? -3.403 1.801 -17.488 1.00 87.19 112 THR A N 1
ATOM 899 C CA . THR A 1 112 ? -2.481 2.424 -18.447 1.00 87.19 112 THR A CA 1
ATOM 900 C C . THR A 1 112 ? -1.922 3.746 -17.891 1.00 87.19 112 THR A C 1
ATOM 902 O O . THR A 1 112 ? -2.702 4.610 -17.477 1.00 87.19 112 THR A O 1
ATOM 905 N N . PRO A 1 113 ? -0.592 3.960 -17.897 1.00 85.25 113 PRO A N 1
ATOM 906 C CA . PRO A 1 113 ? 0.017 5.206 -17.430 1.00 85.25 113 PRO A CA 1
ATOM 907 C C . PRO A 1 113 ? -0.468 6.452 -18.188 1.00 85.25 113 PRO A C 1
ATOM 909 O O . PRO A 1 113 ? -0.548 6.472 -19.415 1.00 85.25 113 PRO A O 1
ATOM 912 N N . SER A 1 114 ? -0.750 7.535 -17.458 1.00 83.38 114 SER A N 1
ATOM 913 C CA . SER A 1 114 ? -1.157 8.820 -18.042 1.00 83.38 114 SER A CA 1
ATOM 914 C C . SER A 1 114 ? 0.054 9.664 -18.425 1.00 83.38 114 SER A C 1
ATOM 916 O O . SER A 1 114 ? 0.936 9.850 -17.609 1.00 83.38 114 SER A O 1
ATOM 918 N N . ALA A 1 115 ? 0.077 10.312 -19.590 1.00 78.56 115 ALA A N 1
ATOM 919 C CA . ALA A 1 115 ? 1.195 11.199 -19.947 1.00 78.56 115 ALA A CA 1
ATOM 920 C C . ALA A 1 115 ? 1.343 12.442 -19.037 1.00 78.56 115 ALA A C 1
ATOM 922 O O . ALA A 1 115 ? 2.412 13.046 -18.993 1.00 78.56 115 ALA A O 1
ATOM 923 N N . VAL A 1 116 ? 0.277 12.851 -18.336 1.00 80.44 116 VAL A N 1
ATOM 924 C CA . VAL A 1 116 ? 0.210 14.154 -17.640 1.00 80.44 116 VAL A CA 1
ATOM 925 C C . VAL A 1 116 ? 0.028 14.009 -16.129 1.00 80.44 116 VAL A C 1
ATOM 927 O O . VAL A 1 116 ? 0.391 14.910 -15.375 1.00 80.44 116 VAL A O 1
ATOM 930 N N . ARG A 1 117 ? -0.544 12.894 -15.662 1.00 83.00 117 ARG A N 1
ATOM 931 C CA . ARG A 1 117 ? -0.860 12.699 -14.242 1.00 83.00 117 ARG A CA 1
ATOM 932 C C . ARG A 1 117 ? 0.148 11.758 -13.584 1.00 83.00 117 ARG A C 1
ATOM 934 O O . ARG A 1 117 ? 0.373 10.673 -14.119 1.00 83.00 117 ARG A O 1
ATOM 941 N N . PRO A 1 118 ? 0.724 12.118 -12.423 1.00 85.56 118 PRO A N 1
ATOM 942 C CA . PRO A 1 118 ? 1.558 11.195 -11.665 1.00 85.56 118 PRO A CA 1
ATOM 943 C C . PRO A 1 118 ? 0.718 10.032 -11.121 1.00 85.56 118 PRO A C 1
ATOM 945 O O . PRO A 1 118 ? -0.508 10.134 -11.013 1.00 85.56 118 PRO A O 1
ATOM 948 N N . LEU A 1 119 ? 1.396 8.951 -10.740 1.00 87.81 119 LEU A N 1
ATOM 949 C CA . LEU A 1 119 ? 0.813 7.812 -10.043 1.00 87.81 119 LEU A CA 1
ATOM 950 C C . LEU A 1 119 ? 0.031 8.297 -8.826 1.00 87.81 119 LEU A C 1
ATOM 952 O O . LEU A 1 119 ? 0.569 9.011 -7.976 1.00 87.81 119 LEU A O 1
ATOM 956 N N . GLN A 1 120 ? -1.227 7.882 -8.752 1.00 88.69 120 GLN A N 1
ATOM 957 C CA . GLN A 1 120 ? -2.057 8.084 -7.578 1.00 88.69 120 GLN A CA 1
ATOM 958 C C . GLN A 1 120 ? -1.943 6.837 -6.712 1.00 88.69 120 GLN A C 1
ATOM 960 O O . GLN A 1 120 ? -2.388 5.760 -7.101 1.00 88.69 120 GLN A O 1
ATOM 965 N N . VAL A 1 121 ? -1.307 6.978 -5.553 1.00 90.56 121 VAL A N 1
ATOM 966 C CA . VAL A 1 121 ? -1.311 5.926 -4.538 1.00 90.56 121 VAL A CA 1
ATOM 967 C C . VAL A 1 121 ? -2.629 6.057 -3.766 1.00 90.56 121 VAL A C 1
ATOM 969 O O . VAL A 1 121 ? -2.891 7.140 -3.236 1.00 90.56 121 VAL A O 1
ATOM 972 N N . PRO A 1 122 ? -3.486 5.016 -3.721 1.00 90.94 122 PRO A N 1
ATOM 973 C CA . PRO A 1 122 ? -4.727 5.070 -2.955 1.00 90.94 122 PRO A CA 1
ATOM 974 C C . PRO A 1 122 ? -4.451 5.349 -1.478 1.00 90.94 122 PRO A C 1
ATOM 976 O O . PRO A 1 122 ? -3.454 4.871 -0.937 1.00 90.94 122 PRO A O 1
ATOM 979 N N . LEU A 1 123 ? -5.343 6.079 -0.809 1.00 91.00 123 LEU A N 1
ATOM 980 C CA . LEU A 1 123 ? -5.209 6.338 0.624 1.00 91.00 123 LEU A CA 1
ATOM 981 C C . LEU A 1 123 ? -5.176 5.013 1.404 1.00 91.00 123 LEU A C 1
ATOM 983 O O . LEU A 1 123 ? -6.025 4.147 1.198 1.00 91.00 123 LEU A O 1
ATOM 987 N N . LEU A 1 124 ? -4.228 4.871 2.332 1.00 91.38 124 LEU A N 1
ATOM 988 C CA . LEU A 1 124 ? -4.245 3.798 3.323 1.00 91.38 124 LEU A CA 1
ATOM 989 C C . LEU A 1 124 ? -4.913 4.299 4.608 1.00 91.38 124 LEU A C 1
ATOM 991 O O . LEU A 1 124 ? -4.314 5.014 5.410 1.00 91.38 124 LEU A O 1
ATOM 995 N N . ASN A 1 125 ? -6.173 3.926 4.806 1.00 91.00 125 ASN A N 1
ATOM 996 C CA . ASN A 1 125 ? -6.975 4.389 5.925 1.00 91.00 125 ASN A CA 1
ATOM 997 C C . ASN A 1 125 ? -6.868 3.438 7.121 1.00 91.00 125 ASN A C 1
ATOM 999 O O . ASN A 1 125 ? -7.394 2.327 7.115 1.00 91.00 125 ASN A O 1
ATOM 1003 N N . LEU A 1 126 ? -6.195 3.900 8.174 1.00 90.06 126 LEU A N 1
ATOM 1004 C CA . LEU A 1 126 ? -6.000 3.145 9.416 1.00 90.06 126 LEU A CA 1
ATOM 1005 C C . LEU A 1 126 ? -6.874 3.676 10.565 1.00 90.06 126 LEU A C 1
ATOM 1007 O O . LEU A 1 126 ? -6.579 3.459 11.741 1.00 90.06 126 LEU A O 1
ATOM 1011 N N . HIS A 1 127 ? -7.954 4.379 10.225 1.00 91.81 127 HIS A N 1
ATOM 1012 C CA . HIS A 1 127 ? -8.921 4.908 11.177 1.00 91.81 127 HIS A CA 1
ATOM 1013 C C . HIS A 1 127 ? -10.157 4.011 11.267 1.00 91.81 127 HIS A C 1
ATOM 1015 O O . HIS A 1 127 ? -10.574 3.371 10.299 1.00 91.81 127 HIS A O 1
ATOM 1021 N N . GLY A 1 128 ? -10.765 3.988 12.450 1.00 92.25 128 GLY A N 1
ATOM 1022 C CA . GLY A 1 128 ? -12.050 3.350 12.685 1.00 92.25 128 GLY A CA 1
ATOM 1023 C C . GLY A 1 128 ? -13.202 4.347 12.585 1.00 92.25 128 GLY A C 1
ATOM 1024 O O . GLY A 1 128 ? -13.050 5.511 12.952 1.00 92.25 128 GLY A O 1
ATOM 1025 N N . LYS A 1 129 ? -14.374 3.889 12.148 1.00 93.56 129 LYS A N 1
ATOM 1026 C CA . LYS A 1 129 ? -15.647 4.601 12.318 1.00 93.56 129 LYS A CA 1
ATOM 1027 C C . LYS A 1 129 ? -16.578 3.787 13.201 1.00 93.56 129 LYS A C 1
ATOM 1029 O O . LYS A 1 129 ? -16.873 2.637 12.888 1.00 93.56 129 LYS A O 1
ATOM 1034 N N . ASP A 1 130 ? -17.037 4.393 14.285 1.00 90.88 130 ASP A N 1
ATOM 1035 C CA . ASP A 1 130 ? -18.024 3.807 15.189 1.00 90.88 130 ASP A CA 1
ATOM 1036 C C . ASP A 1 130 ? -19.449 3.877 14.606 1.00 90.88 130 ASP A C 1
ATOM 1038 O O . ASP A 1 130 ? -19.705 4.597 13.638 1.00 90.88 130 ASP A O 1
ATOM 1042 N N . THR A 1 131 ? -20.409 3.179 15.217 1.00 85.94 131 THR A N 1
ATOM 1043 C CA . THR A 1 131 ? -21.826 3.168 14.808 1.00 85.94 131 THR A CA 1
ATOM 1044 C C . THR A 1 131 ? -22.485 4.545 14.854 1.00 85.94 131 THR A C 1
ATOM 1046 O O . THR A 1 131 ? -23.465 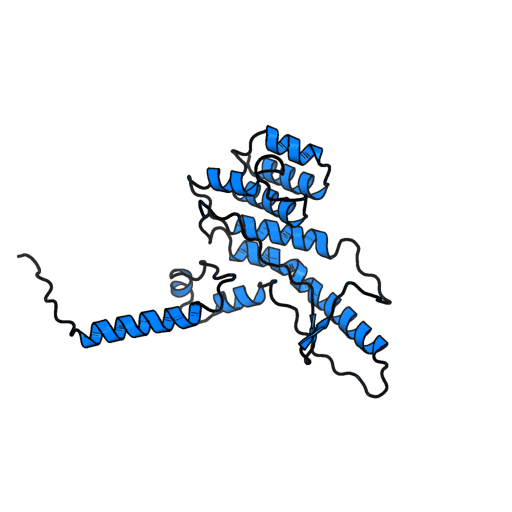4.785 14.157 1.00 85.94 131 THR A O 1
ATOM 1049 N N . SER A 1 132 ? -21.945 5.462 15.657 1.00 85.75 132 SER A N 1
ATOM 1050 C CA . SER A 1 132 ? -22.355 6.869 15.742 1.00 85.75 132 SER A CA 1
ATOM 1051 C C . SER A 1 132 ? -21.695 7.771 14.688 1.00 85.75 132 SER A C 1
ATOM 1053 O O . SER A 1 132 ? -21.861 8.987 14.738 1.00 85.75 132 SER A O 1
ATOM 1055 N N . ASN A 1 133 ? -20.931 7.201 13.748 1.00 81.75 133 ASN A N 1
ATOM 1056 C CA . ASN A 1 133 ? -20.044 7.901 12.810 1.00 81.75 133 ASN A CA 1
ATOM 1057 C C . ASN A 1 133 ? -18.885 8.677 13.465 1.00 81.75 133 ASN A C 1
ATOM 1059 O O . ASN A 1 133 ? -18.234 9.479 12.794 1.00 81.75 133 ASN A O 1
ATOM 1063 N N . GLY A 1 134 ? -18.581 8.421 14.741 1.00 87.81 134 GLY A N 1
ATOM 1064 C CA . GLY A 1 134 ? -17.384 8.948 15.398 1.00 87.81 134 GLY A CA 1
ATOM 1065 C C . GLY A 1 134 ? -16.099 8.298 14.871 1.00 87.81 134 GLY A C 1
ATOM 1066 O O . GLY A 1 134 ? -16.056 7.083 14.666 1.00 87.81 134 GLY A O 1
ATOM 1067 N N . THR A 1 135 ? -15.048 9.095 14.668 1.00 90.94 135 THR A N 1
ATOM 1068 C CA . THR A 1 135 ? -13.728 8.603 14.243 1.00 90.94 135 THR A CA 1
ATOM 1069 C C . THR A 1 135 ? -12.935 8.078 15.439 1.00 90.94 135 THR A C 1
ATOM 1071 O O . THR A 1 135 ? -12.795 8.761 16.452 1.00 90.94 135 THR A O 1
ATOM 1074 N N . VAL A 1 136 ? -12.375 6.879 15.300 1.00 90.75 136 VAL A N 1
ATOM 1075 C CA . VAL A 1 136 ? -11.514 6.220 16.285 1.00 90.75 136 VAL A CA 1
ATOM 1076 C C . VAL A 1 136 ? -10.104 6.119 15.720 1.00 90.75 136 VAL A C 1
ATOM 1078 O O . VAL A 1 136 ? -9.900 5.538 14.656 1.00 90.75 136 VAL A O 1
ATOM 1081 N N . ASN A 1 137 ? -9.123 6.647 16.450 1.00 89.19 137 ASN A N 1
ATOM 1082 C CA . ASN A 1 137 ? -7.718 6.609 16.053 1.00 89.19 137 ASN A CA 1
ATOM 1083 C C . ASN A 1 137 ? -6.920 5.713 16.994 1.00 89.19 1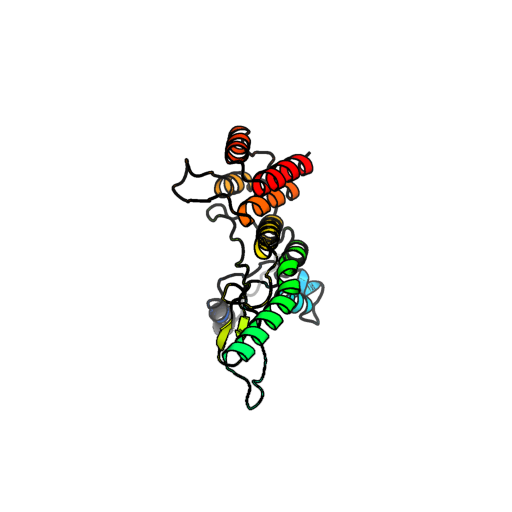37 ASN A C 1
ATOM 1085 O O . ASN A 1 137 ? -7.096 5.770 18.213 1.00 89.19 137 ASN A O 1
ATOM 1089 N N . ILE A 1 138 ? -6.001 4.935 16.421 1.00 83.75 138 ILE A N 1
ATOM 1090 C CA . ILE A 1 138 ? -4.998 4.195 17.194 1.00 83.75 138 ILE A CA 1
ATOM 1091 C C . ILE A 1 138 ? -3.952 5.131 17.807 1.00 83.75 138 ILE A C 1
ATOM 1093 O O . ILE A 1 138 ? -3.470 4.869 18.896 1.00 83.75 138 ILE A O 1
ATOM 1097 N N . THR A 1 139 ? -3.636 6.256 17.163 1.00 71.38 139 THR A N 1
ATOM 1098 C CA . THR A 1 139 ? -2.704 7.260 17.687 1.00 71.38 139 THR A CA 1
ATOM 1099 C C . THR A 1 139 ? -3.410 8.125 18.738 1.00 71.38 139 THR A C 1
ATOM 1101 O O . THR A 1 139 ? -4.209 8.996 18.388 1.00 71.38 139 THR A O 1
ATOM 1104 N N . GLY A 1 140 ? -3.160 7.872 20.024 1.00 67.12 140 GLY A N 1
ATOM 1105 C CA . GLY A 1 140 ? -3.790 8.585 21.139 1.00 67.12 140 GLY A CA 1
ATOM 1106 C C . GLY A 1 140 ? -3.279 8.118 22.504 1.00 67.12 140 GLY A C 1
ATOM 1107 O O . GLY A 1 140 ? -2.321 7.356 22.580 1.00 67.12 140 GLY A O 1
ATOM 1108 N N . ASN A 1 141 ? -3.917 8.582 23.582 1.00 66.88 141 ASN A N 1
ATOM 1109 C CA . ASN A 1 141 ? -3.630 8.136 24.949 1.00 66.88 141 ASN A CA 1
ATOM 1110 C C . ASN A 1 141 ? -4.169 6.709 25.156 1.00 66.88 141 ASN A C 1
ATOM 1112 O O . ASN A 1 141 ? -5.297 6.538 25.611 1.00 66.88 141 ASN A O 1
ATOM 1116 N N . THR A 1 142 ? -3.391 5.709 24.742 1.00 77.50 142 THR A N 1
ATOM 1117 C CA . THR A 1 142 ? -3.679 4.283 24.933 1.00 77.50 142 THR A CA 1
ATOM 1118 C C . THR A 1 142 ? -2.920 3.758 26.150 1.00 77.50 142 THR A C 1
ATOM 1120 O O . THR A 1 142 ? -1.778 4.144 26.394 1.00 77.50 142 THR A O 1
ATOM 1123 N N . THR A 1 143 ? -3.523 2.846 26.913 1.00 80.75 143 THR A N 1
ATOM 1124 C CA . THR A 1 143 ? -2.840 2.116 27.993 1.00 80.75 143 THR A CA 1
ATOM 1125 C C . THR A 1 143 ? -2.040 0.927 27.457 1.00 80.75 143 THR A C 1
ATOM 1127 O O . THR A 1 143 ? -1.216 0.367 28.181 1.00 80.75 143 THR A O 1
ATOM 1130 N N . PHE A 1 144 ? -2.281 0.516 26.212 1.00 82.75 144 PHE A N 1
ATOM 1131 C CA . PHE A 1 144 ? -1.553 -0.550 25.532 1.00 82.75 144 PHE A CA 1
ATOM 1132 C C . PHE A 1 144 ? -0.481 0.002 24.587 1.00 82.75 144 PHE A C 1
ATOM 1134 O O . PHE A 1 144 ? -0.594 1.113 24.060 1.00 82.75 144 PHE A O 1
ATOM 1141 N N . GLU A 1 145 ? 0.549 -0.809 24.351 1.00 83.56 145 GLU A N 1
ATOM 1142 C CA . GLU A 1 145 ? 1.647 -0.476 23.450 1.00 83.56 145 GLU A CA 1
ATOM 1143 C C . GLU A 1 145 ? 1.242 -0.665 21.984 1.00 83.56 145 GLU A C 1
ATOM 1145 O O . GLU A 1 145 ? 0.704 -1.701 21.587 1.00 83.56 145 GLU A O 1
ATOM 1150 N N . ILE A 1 146 ? 1.539 0.343 21.166 1.00 83.69 146 ILE A N 1
ATOM 1151 C CA . ILE A 1 146 ? 1.391 0.284 19.712 1.00 83.69 146 ILE A CA 1
ATOM 1152 C C . ILE A 1 146 ? 2.755 -0.103 19.136 1.00 83.69 146 ILE A C 1
ATOM 1154 O O . ILE A 1 146 ? 3.739 0.579 19.440 1.00 83.69 146 ILE A O 1
ATOM 1158 N N . PRO A 1 147 ? 2.847 -1.157 18.304 1.00 82.81 147 PRO A N 1
ATOM 1159 C CA . PRO A 1 147 ? 4.111 -1.544 17.693 1.00 82.81 147 PRO A CA 1
ATOM 1160 C C . PRO A 1 147 ? 4.763 -0.366 16.949 1.00 82.81 147 PRO A C 1
ATOM 1162 O O . PRO A 1 147 ? 4.085 0.304 16.160 1.00 82.81 147 PRO A O 1
ATOM 1165 N N . PRO A 1 148 ? 6.064 -0.096 17.164 1.00 81.62 148 PRO A N 1
ATOM 1166 C CA . PRO A 1 148 ? 6.756 0.948 16.422 1.00 81.62 148 PRO A CA 1
ATOM 1167 C C . PRO A 1 148 ? 6.741 0.606 14.930 1.00 81.62 148 PRO A C 1
ATOM 1169 O O . PRO A 1 148 ? 6.932 -0.547 14.545 1.00 81.62 148 PRO A O 1
ATOM 1172 N N . GLY A 1 149 ? 6.478 1.607 14.093 1.00 82.69 149 GLY A N 1
ATOM 1173 C CA . GLY A 1 149 ? 6.394 1.426 12.645 1.00 82.69 149 GLY A CA 1
ATOM 1174 C C . GLY A 1 149 ? 5.203 0.589 12.169 1.00 82.69 149 GLY A C 1
ATOM 1175 O O . GLY A 1 149 ? 5.227 0.087 11.046 1.00 82.69 149 GLY A O 1
ATOM 1176 N N . LEU A 1 150 ? 4.139 0.457 12.981 1.00 84.94 150 LEU A N 1
ATOM 1177 C CA . LEU A 1 150 ? 2.885 -0.210 12.594 1.00 84.94 150 LEU A CA 1
ATOM 1178 C C . LEU A 1 150 ? 2.354 0.277 11.236 1.00 84.94 150 LEU A C 1
ATOM 1180 O O . LEU A 1 150 ? 1.726 -0.488 10.512 1.00 84.94 150 LEU A O 1
ATOM 1184 N N . THR A 1 151 ? 2.603 1.542 10.897 1.00 88.12 151 THR A N 1
ATOM 1185 C CA . THR A 1 151 ? 2.160 2.176 9.654 1.00 88.12 151 THR A CA 1
ATOM 1186 C C . THR A 1 151 ? 3.192 2.118 8.531 1.00 88.12 151 THR A C 1
ATOM 1188 O O . THR A 1 151 ? 2.812 2.197 7.369 1.00 88.12 151 THR A O 1
ATOM 1191 N N . ASP A 1 152 ? 4.472 1.932 8.831 1.00 91.19 152 ASP A N 1
ATOM 1192 C CA . ASP A 1 152 ? 5.575 2.175 7.895 1.00 91.19 152 ASP A CA 1
ATOM 1193 C C . ASP A 1 152 ? 5.580 1.172 6.733 1.00 91.19 152 ASP A C 1
ATOM 1195 O O . ASP A 1 152 ? 5.468 1.542 5.562 1.00 91.19 152 ASP A O 1
ATOM 1199 N N . TRP A 1 153 ? 5.632 -0.123 7.051 1.00 92.81 153 TRP A N 1
ATOM 1200 C CA . TRP A 1 153 ? 5.587 -1.196 6.053 1.00 92.81 153 TRP A CA 1
ATOM 1201 C C . TRP A 1 153 ? 4.262 -1.269 5.287 1.00 92.81 153 TRP A C 1
ATOM 1203 O O . TRP A 1 153 ? 4.295 -1.500 4.079 1.00 92.81 153 TRP A O 1
ATOM 1213 N N . PRO A 1 154 ? 3.096 -1.047 5.916 1.00 93.94 154 PRO A N 1
ATOM 1214 C CA . PRO A 1 154 ? 1.839 -0.943 5.182 1.00 93.94 154 PRO A CA 1
ATOM 1215 C C . PRO A 1 154 ? 1.839 0.162 4.125 1.00 93.94 154 PRO A C 1
ATOM 1217 O O . PRO A 1 154 ? 1.434 -0.101 2.997 1.00 93.94 154 PRO A O 1
ATOM 1220 N N . HIS A 1 155 ? 2.355 1.355 4.440 1.00 93.56 155 HIS A N 1
ATOM 1221 C CA . HIS A 1 155 ? 2.510 2.435 3.458 1.00 93.56 155 HIS A CA 1
ATOM 1222 C C . HIS A 1 155 ? 3.510 2.048 2.358 1.00 93.56 155 HIS A C 1
ATOM 1224 O O . HIS A 1 155 ? 3.259 2.277 1.175 1.00 93.56 155 HIS A O 1
ATOM 1230 N N . PHE A 1 156 ? 4.608 1.372 2.708 1.00 95.38 156 PHE A N 1
ATOM 1231 C CA . PHE A 1 156 ? 5.518 0.813 1.708 1.00 95.38 156 PHE A CA 1
ATOM 1232 C C . PHE A 1 156 ? 4.798 -0.146 0.747 1.00 95.38 156 PHE A C 1
ATOM 1234 O O . PHE A 1 156 ? 4.824 0.065 -0.464 1.00 95.38 156 PHE A O 1
ATOM 1241 N N . HIS A 1 157 ? 4.079 -1.150 1.254 1.00 95.88 157 HIS A N 1
ATOM 1242 C CA . HIS A 1 157 ? 3.311 -2.076 0.415 1.00 95.88 157 HIS A CA 1
ATOM 1243 C C . HIS A 1 157 ? 2.210 -1.373 -0.391 1.00 95.88 157 HIS A C 1
ATOM 1245 O O . HIS A 1 157 ? 1.941 -1.770 -1.522 1.00 95.88 157 HIS A O 1
ATOM 1251 N N . ASN A 1 158 ? 1.605 -0.316 0.157 1.00 95.62 158 ASN A N 1
ATOM 1252 C CA . ASN A 1 158 ? 0.609 0.511 -0.522 1.00 95.62 158 ASN A CA 1
ATOM 1253 C C . ASN A 1 158 ? 1.177 1.138 -1.805 1.00 95.62 158 ASN A C 1
ATOM 1255 O O . ASN A 1 158 ? 0.578 1.018 -2.876 1.00 95.62 158 ASN A O 1
ATOM 1259 N N . GLY A 1 159 ? 2.376 1.723 -1.705 1.00 94.44 159 GLY A N 1
ATOM 1260 C CA . GLY A 1 159 ? 3.107 2.268 -2.848 1.00 94.44 159 GLY A CA 1
ATOM 1261 C C . GLY A 1 159 ? 3.520 1.202 -3.865 1.00 94.44 159 GLY A C 1
ATOM 1262 O O . GLY A 1 159 ? 3.361 1.412 -5.067 1.00 94.44 159 GLY A O 1
ATOM 1263 N N . VAL A 1 160 ? 3.987 0.033 -3.401 1.00 96.25 160 VAL A N 1
ATOM 1264 C CA . VAL A 1 160 ? 4.317 -1.103 -4.288 1.00 96.25 160 VAL A CA 1
ATOM 1265 C C . VAL A 1 160 ? 3.088 -1.523 -5.093 1.00 96.25 160 VAL A C 1
ATOM 1267 O O . VAL A 1 160 ? 3.167 -1.645 -6.310 1.00 96.25 160 VAL A O 1
ATOM 1270 N N . ALA A 1 161 ? 1.943 -1.699 -4.432 1.00 95.94 161 ALA A N 1
ATOM 1271 C CA . ALA A 1 161 ? 0.700 -2.114 -5.072 1.00 95.94 161 ALA A CA 1
ATOM 1272 C C . ALA A 1 161 ? 0.223 -1.116 -6.136 1.00 95.94 161 ALA A C 1
ATOM 1274 O O . ALA A 1 161 ? -0.169 -1.520 -7.228 1.00 95.94 161 ALA A O 1
ATOM 1275 N N . ALA A 1 162 ? 0.305 0.185 -5.842 1.00 93.31 162 ALA A N 1
ATOM 1276 C CA . ALA A 1 162 ? -0.028 1.227 -6.808 1.00 93.31 162 ALA A CA 1
ATOM 1277 C C . ALA A 1 162 ? 0.902 1.176 -8.031 1.00 93.31 162 ALA A C 1
ATOM 1279 O O . ALA A 1 162 ? 0.434 1.204 -9.166 1.00 93.31 162 ALA A O 1
ATOM 1280 N N . ALA A 1 163 ? 2.212 1.028 -7.822 1.00 92.75 163 ALA A N 1
ATOM 1281 C CA . ALA A 1 163 ? 3.174 0.923 -8.916 1.00 92.75 163 ALA A CA 1
ATOM 1282 C C . ALA A 1 163 ? 2.973 -0.342 -9.770 1.00 92.75 163 ALA A C 1
ATOM 1284 O O . ALA A 1 163 ? 3.061 -0.254 -10.994 1.00 92.75 163 ALA A O 1
ATOM 1285 N N . LEU A 1 164 ? 2.663 -1.483 -9.141 1.00 94.06 164 LEU A N 1
ATOM 1286 C CA . LEU A 1 164 ? 2.397 -2.762 -9.810 1.00 94.06 164 LEU A CA 1
ATOM 1287 C C . LEU A 1 164 ? 1.150 -2.731 -10.700 1.00 94.06 164 LEU A C 1
ATOM 1289 O O . LEU A 1 164 ? 1.100 -3.434 -11.710 1.00 94.06 164 LEU A O 1
ATOM 1293 N N . SER A 1 165 ? 0.167 -1.893 -10.362 1.00 92.56 165 SER A N 1
ATOM 1294 C CA . SER A 1 165 ? -1.056 -1.765 -11.159 1.00 92.56 165 SER A CA 1
ATOM 1295 C C . SER A 1 165 ? -0.830 -1.180 -12.556 1.00 92.56 165 SER A C 1
ATOM 1297 O O . SER A 1 165 ? -1.634 -1.394 -13.462 1.00 92.56 165 SER A O 1
ATOM 1299 N N . MET A 1 166 ? 0.289 -0.480 -12.749 1.00 90.25 166 MET A N 1
ATOM 1300 C CA . MET A 1 166 ? 0.629 0.181 -14.003 1.00 90.25 166 MET A CA 1
ATOM 1301 C C . MET A 1 166 ? 1.119 -0.813 -15.052 1.00 90.25 166 MET A C 1
ATOM 1303 O O . MET A 1 166 ? 2.008 -1.623 -14.796 1.00 90.25 166 MET A O 1
ATOM 1307 N N . GLN A 1 167 ? 0.593 -0.693 -16.263 1.00 89.00 167 GLN A N 1
ATOM 1308 C CA . GLN A 1 167 ? 1.066 -1.419 -17.432 1.00 89.00 167 GLN A CA 1
ATOM 1309 C C . GLN A 1 167 ? 2.444 -0.930 -17.876 1.00 89.00 167 GLN A C 1
ATOM 1311 O O . GLN A 1 167 ? 2.753 0.266 -17.832 1.00 89.00 167 GLN A O 1
ATOM 1316 N N . ASN A 1 168 ? 3.241 -1.874 -18.367 1.00 84.50 168 ASN A N 1
ATOM 1317 C CA . ASN A 1 168 ? 4.500 -1.584 -19.029 1.00 84.50 168 ASN A CA 1
ATOM 1318 C C . ASN A 1 168 ? 4.263 -1.437 -20.537 1.00 84.50 168 ASN A C 1
ATOM 1320 O O . ASN A 1 168 ? 4.122 -2.431 -21.248 1.00 84.50 168 ASN A O 1
ATOM 1324 N N . ASP A 1 169 ? 4.185 -0.190 -21.004 1.00 77.81 169 ASP A N 1
ATOM 1325 C CA . ASP A 1 169 ? 4.096 0.170 -22.419 1.00 77.81 169 ASP A CA 1
ATOM 1326 C C . ASP A 1 169 ? 5.328 0.993 -22.838 1.00 77.81 169 ASP A C 1
ATOM 1328 O O . ASP A 1 169 ? 6.009 1.614 -22.018 1.00 77.81 169 ASP A O 1
ATOM 1332 N N . GLN A 1 170 ? 5.624 1.029 -24.137 1.00 66.25 170 GLN A N 1
ATOM 1333 C CA . GLN A 1 170 ? 6.808 1.695 -24.690 1.00 66.25 170 GLN A CA 1
ATOM 1334 C C . GLN A 1 170 ? 6.864 3.198 -24.372 1.00 66.25 170 GLN A C 1
ATOM 1336 O O . GLN A 1 170 ? 7.948 3.77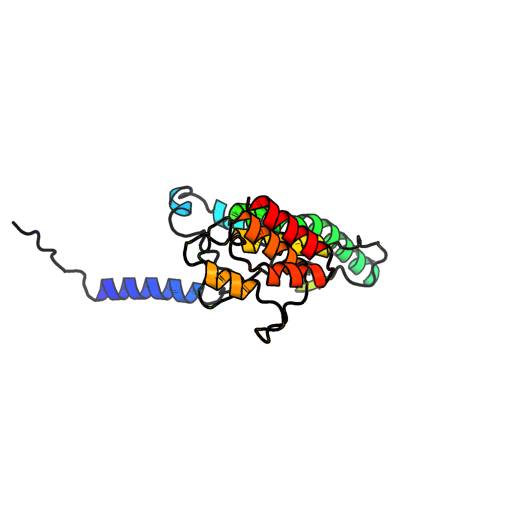8 -24.328 1.00 66.25 170 GLN A O 1
ATOM 1341 N N . ASN A 1 171 ? 5.715 3.826 -24.106 1.00 66.19 171 ASN A N 1
ATOM 1342 C CA . ASN A 1 171 ? 5.608 5.254 -23.804 1.00 66.19 171 ASN A CA 1
ATOM 1343 C C . ASN A 1 171 ? 5.650 5.584 -22.300 1.00 66.19 171 ASN A C 1
ATOM 1345 O O . ASN A 1 171 ? 5.549 6.754 -21.925 1.00 66.19 171 ASN A O 1
ATOM 1349 N N . THR A 1 172 ? 5.834 4.593 -21.421 1.00 72.56 172 THR A N 1
ATOM 1350 C CA . THR A 1 172 ? 5.808 4.797 -19.961 1.00 72.56 172 THR A CA 1
ATOM 1351 C C . THR A 1 172 ? 7.017 5.593 -19.438 1.00 72.56 172 THR A C 1
ATOM 1353 O O . THR A 1 172 ? 7.000 6.107 -18.322 1.00 72.56 172 THR A O 1
ATOM 1356 N N . GLN A 1 173 ? 8.052 5.799 -20.255 1.00 73.44 173 GLN A N 1
ATOM 1357 C CA . GLN A 1 173 ? 9.323 6.399 -19.829 1.00 73.44 173 GLN A CA 1
ATOM 1358 C C . GLN A 1 173 ? 9.211 7.846 -19.344 1.00 73.44 173 GLN A C 1
ATOM 1360 O O . GLN A 1 173 ? 9.725 8.202 -18.280 1.00 73.44 173 GLN A O 1
ATOM 1365 N N . SER A 1 174 ? 8.508 8.708 -20.082 1.00 77.56 174 SER A N 1
ATOM 1366 C CA . SER A 1 174 ? 8.288 10.097 -19.651 1.00 77.56 174 SER A CA 1
ATOM 1367 C C . SER A 1 174 ? 7.448 10.167 -18.374 1.00 77.56 174 SER A C 1
ATOM 1369 O O . SER A 1 174 ? 7.628 11.065 -17.552 1.00 77.56 174 SER A O 1
ATOM 1371 N N . TRP A 1 175 ? 6.569 9.186 -18.173 1.00 82.94 175 TRP A N 1
ATOM 1372 C CA . TRP A 1 175 ? 5.731 9.098 -16.988 1.00 82.94 175 TRP A CA 1
ATOM 1373 C C . TRP A 1 175 ? 6.494 8.627 -15.744 1.00 82.94 175 TRP A C 1
ATOM 1375 O O . TRP A 1 175 ? 6.261 9.141 -14.649 1.00 82.94 175 TRP A O 1
ATOM 1385 N N . VAL A 1 176 ? 7.451 7.705 -15.882 1.00 82.06 176 VAL A N 1
ATOM 1386 C CA . VAL A 1 176 ? 8.322 7.308 -14.760 1.00 82.06 176 VAL A CA 1
ATOM 1387 C C . VAL A 1 176 ? 9.102 8.516 -14.253 1.00 82.06 176 VAL A C 1
ATOM 1389 O O . VAL A 1 176 ? 9.093 8.778 -13.052 1.00 82.06 176 VAL A O 1
ATOM 1392 N N . HIS A 1 177 ? 9.672 9.316 -15.160 1.00 80.31 177 HIS A N 1
ATOM 1393 C CA . HIS A 1 177 ? 10.385 10.543 -14.801 1.00 80.31 177 HIS A CA 1
ATOM 1394 C C . HIS A 1 177 ? 9.518 11.514 -13.989 1.00 80.31 177 HIS A C 1
ATOM 1396 O O . HIS A 1 177 ? 9.985 12.036 -12.979 1.00 80.31 177 HIS A O 1
ATOM 1402 N N . LEU A 1 178 ? 8.244 11.692 -14.360 1.00 81.50 178 LEU A N 1
ATOM 1403 C CA . LEU A 1 178 ? 7.288 12.507 -13.598 1.00 81.50 178 LEU A CA 1
ATOM 1404 C C . LEU A 1 178 ? 7.102 11.999 -12.157 1.00 81.50 178 LEU A C 1
ATOM 1406 O O . LEU A 1 178 ? 6.899 12.782 -11.231 1.00 81.50 178 LEU A O 1
ATOM 1410 N N . ASN A 1 179 ? 7.177 10.686 -11.947 1.00 81.62 179 ASN A N 1
ATOM 1411 C CA . ASN A 1 179 ? 6.966 10.071 -10.640 1.00 81.62 179 ASN A CA 1
ATOM 1412 C C . ASN A 1 179 ? 8.223 10.000 -9.773 1.00 81.62 179 ASN A C 1
ATOM 1414 O O . ASN A 1 179 ? 8.096 9.999 -8.544 1.00 81.62 179 ASN A O 1
ATOM 1418 N N . THR A 1 180 ? 9.399 9.964 -10.401 1.00 75.81 180 THR A N 1
ATOM 1419 C CA . THR A 1 180 ? 10.713 9.865 -9.752 1.00 75.81 180 THR A CA 1
ATOM 1420 C C . THR A 1 180 ? 11.468 11.193 -9.684 1.00 75.81 180 THR A C 1
ATOM 1422 O O . THR A 1 180 ? 12.568 11.231 -9.135 1.00 75.81 180 THR A O 1
ATOM 1425 N N . ALA A 1 181 ? 10.927 12.281 -10.242 1.00 61.50 181 ALA A N 1
ATOM 1426 C CA . ALA A 1 181 ? 11.538 13.603 -10.156 1.00 61.50 181 ALA A CA 1
ATOM 1427 C C . ALA A 1 181 ? 11.677 14.018 -8.682 1.00 61.50 181 ALA A C 1
ATOM 1429 O O . ALA A 1 181 ? 10.703 14.224 -7.957 1.00 61.50 181 ALA A O 1
ATOM 1430 N N . THR A 1 182 ? 12.920 14.086 -8.210 1.00 56.34 182 THR A N 1
ATOM 1431 C CA . THR A 1 182 ? 13.253 14.536 -6.858 1.00 56.34 182 THR A CA 1
ATOM 1432 C C . THR A 1 182 ? 13.231 16.060 -6.804 1.00 56.34 182 THR A C 1
ATOM 1434 O O . THR A 1 182 ? 13.833 16.663 -7.684 1.00 56.34 182 THR A O 1
ATOM 1437 N N . SER A 1 183 ? 12.605 16.619 -5.761 1.00 49.25 183 SER A N 1
ATOM 1438 C CA . SER A 1 183 ? 12.631 17.985 -5.171 1.00 49.25 183 SER A CA 1
ATOM 1439 C C . SER A 1 183 ? 13.209 19.210 -5.915 1.00 49.25 183 SER A C 1
ATOM 1441 O O . SER A 1 183 ? 12.705 20.302 -5.686 1.00 49.25 183 SER A O 1
ATOM 1443 N N . ASP A 1 184 ? 14.230 19.089 -6.760 1.00 48.06 184 ASP A N 1
ATOM 1444 C CA . ASP A 1 184 ? 14.933 20.219 -7.382 1.00 48.06 184 ASP A CA 1
ATOM 1445 C C . ASP A 1 184 ? 14.358 20.651 -8.745 1.00 48.06 184 ASP A C 1
ATOM 1447 O O . ASP A 1 184 ? 14.575 21.787 -9.156 1.00 48.06 184 ASP A O 1
ATOM 1451 N N . GLU A 1 185 ? 13.639 19.783 -9.466 1.00 45.88 185 GLU A N 1
ATOM 1452 C CA . GLU A 1 185 ? 13.213 20.067 -10.855 1.00 45.88 185 GLU A CA 1
ATOM 1453 C C . GLU A 1 185 ? 11.749 20.500 -10.985 1.00 45.88 185 GLU A C 1
ATOM 1455 O O . GLU A 1 185 ? 11.380 21.232 -11.903 1.00 45.88 185 GLU A O 1
ATOM 1460 N N . THR A 1 186 ? 10.905 20.096 -10.043 1.00 42.56 186 THR A N 1
ATOM 1461 C CA . THR A 1 186 ? 9.487 20.449 -10.004 1.00 42.56 186 THR A CA 1
ATOM 1462 C C . THR A 1 186 ? 9.148 20.752 -8.554 1.00 42.56 186 THR A C 1
ATOM 1464 O O . THR A 1 186 ? 9.390 19.891 -7.713 1.00 42.56 186 THR A O 1
ATOM 1467 N N . ASN A 1 187 ? 8.584 21.926 -8.248 1.00 37.97 187 ASN A N 1
ATOM 1468 C CA . ASN A 1 187 ? 8.155 22.390 -6.908 1.00 37.97 187 ASN A CA 1
ATOM 1469 C C . ASN A 1 187 ? 7.126 21.474 -6.184 1.00 37.97 187 ASN A C 1
ATOM 1471 O O . ASN A 1 187 ? 6.414 21.908 -5.283 1.00 37.97 187 ASN A O 1
ATOM 1475 N N . THR A 1 188 ? 7.010 20.209 -6.578 1.00 42.94 188 THR A N 1
ATOM 1476 C CA . THR A 1 188 ? 6.219 19.164 -5.946 1.00 42.94 188 THR A CA 1
ATOM 1477 C C . THR A 1 188 ? 7.117 18.401 -4.975 1.00 42.94 188 THR A C 1
ATOM 1479 O O . THR A 1 188 ? 7.907 17.533 -5.342 1.00 42.94 188 THR A O 1
ATOM 1482 N N . THR A 1 189 ? 7.008 18.763 -3.705 1.00 41.97 189 THR A N 1
ATOM 1483 C CA . THR A 1 189 ? 7.665 18.119 -2.568 1.00 41.97 189 THR A CA 1
ATOM 1484 C C . THR A 1 189 ? 7.231 16.653 -2.444 1.00 41.97 189 THR A C 1
ATOM 1486 O O . THR A 1 189 ? 6.203 16.358 -1.840 1.00 41.97 189 THR A O 1
ATOM 1489 N N . LYS A 1 190 ? 8.000 15.708 -2.998 1.00 55.81 190 LYS A N 1
ATOM 1490 C CA . LYS A 1 190 ? 7.969 14.310 -2.540 1.00 55.81 190 LYS A CA 1
ATOM 1491 C C . LYS A 1 190 ? 9.107 14.114 -1.542 1.00 55.81 190 LYS A C 1
ATOM 1493 O O . LYS A 1 190 ? 10.231 13.763 -1.916 1.00 55.81 190 LYS A O 1
ATOM 1498 N N . ASP A 1 191 ? 8.824 14.408 -0.277 1.00 58.69 191 ASP A N 1
ATOM 1499 C CA . ASP A 1 191 ? 9.679 13.982 0.828 1.00 58.69 191 ASP A CA 1
ATOM 1500 C C . ASP A 1 191 ? 9.834 12.451 0.798 1.00 58.69 191 ASP A C 1
ATOM 1502 O O . ASP A 1 191 ? 8.945 11.753 0.296 1.00 58.69 191 ASP A O 1
ATOM 1506 N N . PRO A 1 192 ? 10.969 11.897 1.265 1.00 65.00 192 PRO A N 1
ATOM 1507 C CA . PRO A 1 192 ? 11.150 10.453 1.335 1.00 65.00 192 PRO A CA 1
ATOM 1508 C C . PRO A 1 192 ? 10.094 9.845 2.270 1.00 65.00 192 PRO A C 1
ATOM 1510 O O . PRO A 1 192 ? 10.241 9.860 3.485 1.00 65.00 192 PRO A O 1
ATOM 1513 N N . SER A 1 193 ? 9.018 9.331 1.677 1.00 85.81 193 SER A N 1
ATOM 1514 C CA . SER A 1 193 ? 7.939 8.607 2.349 1.00 85.81 193 SER A CA 1
ATOM 1515 C C . SER A 1 193 ? 8.108 7.104 2.136 1.00 85.81 193 SER A C 1
ATOM 1517 O O . SER A 1 193 ? 8.645 6.667 1.111 1.00 85.81 193 SER A O 1
ATOM 1519 N N . PHE A 1 194 ? 7.605 6.302 3.075 1.00 91.69 194 PHE A N 1
ATOM 1520 C CA . PHE A 1 194 ? 7.502 4.851 2.925 1.00 91.69 194 PHE A CA 1
ATOM 1521 C C . PHE A 1 194 ? 6.738 4.467 1.649 1.00 91.69 194 PHE A C 1
ATOM 1523 O O . PHE A 1 194 ? 7.176 3.573 0.928 1.00 91.69 194 PHE A O 1
ATOM 1530 N N . GLU A 1 195 ? 5.674 5.198 1.297 1.00 92.25 195 GLU A N 1
ATOM 1531 C CA . GLU A 1 195 ? 4.919 4.964 0.055 1.00 92.25 195 GLU A CA 1
ATOM 1532 C C . GLU A 1 195 ? 5.761 5.221 -1.194 1.00 92.25 195 GLU A C 1
ATOM 1534 O O . GLU A 1 195 ? 5.724 4.451 -2.155 1.00 92.25 195 GLU A O 1
ATOM 1539 N N . HIS A 1 196 ? 6.566 6.287 -1.184 1.00 90.56 196 HIS A N 1
ATOM 1540 C CA . HIS A 1 196 ? 7.451 6.606 -2.304 1.00 90.56 196 HIS A CA 1
ATOM 1541 C C . HIS A 1 196 ? 8.543 5.544 -2.460 1.00 90.56 196 HIS A C 1
ATOM 1543 O O . HIS A 1 196 ? 8.830 5.104 -3.571 1.00 90.56 196 HIS A O 1
ATOM 1549 N N . ALA A 1 197 ? 9.114 5.075 -1.348 1.00 92.62 197 ALA A N 1
ATOM 1550 C CA . ALA A 1 197 ? 10.063 3.967 -1.345 1.00 92.62 197 ALA A CA 1
ATOM 1551 C C . ALA A 1 197 ? 9.458 2.683 -1.939 1.00 92.62 197 ALA A C 1
ATOM 1553 O O . ALA A 1 197 ? 10.100 2.014 -2.751 1.00 92.62 197 ALA A O 1
ATOM 1554 N N . GLY A 1 198 ? 8.210 2.373 -1.581 1.00 94.62 198 GLY A N 1
ATOM 1555 C CA . GLY A 1 198 ? 7.474 1.242 -2.139 1.00 94.62 198 GLY A CA 1
ATOM 1556 C C . GLY A 1 198 ? 7.173 1.405 -3.626 1.00 94.62 198 GLY A C 1
ATOM 1557 O O . GLY A 1 198 ? 7.350 0.474 -4.406 1.00 94.62 198 GLY A O 1
ATOM 1558 N N . THR A 1 199 ? 6.806 2.615 -4.042 1.00 92.94 199 THR A N 1
ATOM 1559 C CA . THR A 1 199 ? 6.568 2.951 -5.451 1.00 92.94 199 THR A CA 1
ATOM 1560 C C . THR A 1 199 ? 7.815 2.698 -6.302 1.00 92.94 199 THR A C 1
ATOM 1562 O O . THR A 1 199 ? 7.723 2.080 -7.360 1.00 92.94 199 THR A O 1
ATOM 1565 N N . LEU A 1 200 ? 8.997 3.111 -5.822 1.00 91.81 200 LEU A N 1
ATOM 1566 C CA . LEU A 1 200 ? 10.268 2.836 -6.501 1.00 91.81 200 LEU A CA 1
ATOM 1567 C C . LEU A 1 200 ? 10.521 1.332 -6.641 1.00 91.81 200 LEU A C 1
ATOM 1569 O O . LEU A 1 200 ? 10.903 0.878 -7.715 1.00 91.81 200 LEU A O 1
ATOM 1573 N N . PHE A 1 201 ? 10.275 0.554 -5.585 1.00 94.31 201 PHE A N 1
ATOM 1574 C CA . PHE A 1 201 ? 10.431 -0.897 -5.656 1.00 94.31 201 PHE A CA 1
ATOM 1575 C C . PHE A 1 201 ? 9.480 -1.526 -6.684 1.00 94.31 201 PHE A C 1
ATOM 1577 O O . PHE A 1 201 ? 9.919 -2.308 -7.527 1.00 94.31 201 PHE A O 1
ATOM 1584 N N . GLY A 1 202 ? 8.202 -1.138 -6.664 1.00 93.69 202 GLY A N 1
ATOM 1585 C CA . GLY A 1 202 ? 7.204 -1.628 -7.615 1.00 93.69 202 GLY A CA 1
ATOM 1586 C C . GLY A 1 202 ? 7.522 -1.263 -9.068 1.00 93.69 202 GLY A C 1
ATOM 1587 O O . GLY A 1 202 ? 7.333 -2.091 -9.954 1.00 93.69 202 GLY A O 1
ATOM 1588 N N . PHE A 1 203 ? 8.095 -0.082 -9.331 1.00 91.25 203 PHE A N 1
ATOM 1589 C CA . PHE A 1 203 ? 8.603 0.258 -10.666 1.00 91.25 203 PHE A CA 1
ATOM 1590 C C . PHE A 1 203 ? 9.735 -0.665 -11.119 1.00 91.25 203 PHE A C 1
ATOM 1592 O O . PHE A 1 203 ? 9.766 -1.041 -12.288 1.00 91.25 203 PHE A O 1
ATOM 1599 N N . GLY A 1 204 ? 10.630 -1.074 -10.217 1.00 91.44 204 GLY A N 1
ATOM 1600 C CA . GLY A 1 204 ? 11.669 -2.052 -10.545 1.00 91.44 204 GLY A CA 1
ATOM 1601 C C . GLY A 1 204 ? 11.094 -3.416 -10.919 1.00 91.44 204 GLY A C 1
ATOM 1602 O O . GLY A 1 204 ? 11.505 -4.000 -11.917 1.00 91.44 204 GLY A O 1
ATOM 1603 N N . LEU A 1 205 ? 10.085 -3.882 -10.175 1.00 92.44 205 LEU A N 1
ATOM 1604 C CA . LEU A 1 205 ? 9.374 -5.134 -10.470 1.00 92.44 205 LEU A CA 1
ATOM 1605 C C . LEU A 1 205 ? 8.614 -5.095 -11.807 1.00 92.44 205 LEU A C 1
ATOM 1607 O O . LEU A 1 205 ? 8.518 -6.117 -12.478 1.00 92.44 205 LEU A O 1
ATOM 1611 N N . ASN A 1 206 ? 8.110 -3.926 -12.210 1.00 89.62 206 ASN A N 1
ATOM 1612 C CA . ASN A 1 206 ? 7.443 -3.723 -13.500 1.00 89.62 206 ASN A CA 1
ATOM 1613 C C . ASN A 1 206 ? 8.403 -3.413 -14.666 1.00 89.62 206 ASN A C 1
ATOM 1615 O O . ASN A 1 206 ? 7.938 -3.185 -15.783 1.00 89.62 206 ASN A O 1
ATOM 1619 N N . HIS A 1 207 ? 9.724 -3.428 -14.444 1.00 86.94 207 HIS A N 1
ATOM 1620 C CA . HIS A 1 207 ? 10.753 -3.063 -15.432 1.00 86.94 207 HIS A CA 1
ATOM 1621 C C . HIS A 1 207 ? 10.635 -1.621 -15.959 1.00 86.94 207 HIS A C 1
ATOM 1623 O O . HIS A 1 207 ? 10.898 -1.339 -17.130 1.00 86.94 207 HIS A O 1
ATOM 1629 N N . HIS A 1 208 ? 10.208 -0.703 -15.093 1.00 83.50 208 HIS A N 1
ATOM 1630 C CA . HIS A 1 208 ? 10.090 0.726 -15.381 1.00 83.50 208 HIS A CA 1
ATOM 1631 C C . HIS A 1 208 ? 11.336 1.532 -14.963 1.00 83.50 208 HIS A C 1
ATOM 1633 O O . HIS A 1 208 ? 11.425 2.714 -15.281 1.00 83.50 208 HIS A O 1
ATOM 1639 N N . LEU A 1 209 ? 12.293 0.942 -14.237 1.00 78.50 209 LEU A N 1
ATOM 1640 C CA . LEU A 1 209 ? 13.461 1.644 -13.684 1.00 78.50 209 LEU A CA 1
ATOM 1641 C C . LEU A 1 209 ? 14.676 1.696 -14.632 1.00 78.50 209 LEU A C 1
ATOM 1643 O O . LEU A 1 209 ? 15.650 2.385 -14.329 1.00 78.50 209 LEU A O 1
ATOM 1647 N N . LYS A 1 210 ? 14.611 1.048 -15.800 1.00 73.38 210 LYS A N 1
ATOM 1648 C CA . LYS A 1 210 ? 15.744 0.829 -16.712 1.00 73.38 210 LYS A CA 1
ATOM 1649 C C . LYS A 1 210 ? 16.326 2.133 -17.234 1.00 73.38 210 LYS A C 1
ATOM 1651 O O . LYS A 1 210 ? 17.508 2.214 -17.564 1.00 73.38 210 LYS A O 1
ATOM 1656 N N . GLU A 1 211 ? 15.477 3.146 -17.310 1.00 65.44 211 GLU A N 1
ATOM 1657 C CA . GLU A 1 211 ? 15.816 4.478 -17.788 1.00 65.44 211 GLU A CA 1
ATOM 1658 C C . GLU A 1 211 ? 15.973 5.489 -16.649 1.00 65.44 211 GLU A C 1
ATOM 1660 O O . GLU A 1 211 ? 16.207 6.672 -16.900 1.00 65.44 211 GLU A O 1
ATOM 1665 N N . LEU A 1 212 ? 15.902 5.043 -15.386 1.00 73.38 212 LEU A N 1
ATOM 1666 C CA . LEU A 1 212 ? 16.185 5.913 -14.258 1.00 73.38 212 LEU A CA 1
ATOM 1667 C C . LEU A 1 212 ? 17.647 6.360 -14.338 1.00 73.38 212 LEU A C 1
ATOM 1669 O O . LEU A 1 212 ? 18.586 5.574 -14.208 1.00 73.38 212 LEU A O 1
ATOM 1673 N N . GLN A 1 213 ? 17.840 7.662 -14.532 1.00 75.50 213 GLN A N 1
ATOM 1674 C CA . GLN A 1 213 ? 19.169 8.248 -14.639 1.00 75.50 213 GLN A CA 1
ATOM 1675 C C . GLN A 1 213 ? 20.006 7.933 -13.391 1.00 75.50 213 GLN A C 1
ATOM 1677 O O . GLN A 1 213 ? 19.557 8.134 -12.260 1.00 75.50 213 GLN A O 1
ATOM 1682 N N . THR A 1 214 ? 21.266 7.533 -13.586 1.00 79.06 214 THR A N 1
ATOM 1683 C CA . THR A 1 214 ? 22.218 7.222 -12.501 1.00 79.06 214 THR A CA 1
ATOM 1684 C C . THR A 1 214 ? 22.332 8.353 -11.470 1.00 79.06 214 THR A C 1
ATOM 1686 O O . THR A 1 214 ? 22.545 8.106 -10.283 1.00 79.06 214 THR A O 1
ATOM 1689 N N . LEU A 1 215 ? 22.140 9.605 -11.900 1.00 77.88 215 LEU A N 1
ATOM 1690 C CA . LEU A 1 215 ? 22.109 10.773 -11.019 1.00 77.88 215 LEU A CA 1
ATOM 1691 C C . LEU A 1 215 ? 20.926 10.749 -10.041 1.00 77.88 215 LEU A C 1
ATOM 1693 O O . LEU A 1 215 ? 21.105 11.079 -8.871 1.00 77.88 215 LEU A O 1
ATOM 1697 N N . ASN A 1 216 ? 19.742 10.318 -10.478 1.00 80.44 216 ASN A N 1
ATOM 1698 C CA . ASN A 1 216 ? 18.566 10.210 -9.612 1.00 80.44 216 ASN A CA 1
ATOM 1699 C C . ASN A 1 216 ? 18.750 9.099 -8.575 1.00 80.44 216 ASN A C 1
ATOM 1701 O O . ASN A 1 216 ? 18.431 9.299 -7.404 1.00 80.44 216 ASN A O 1
ATOM 1705 N N . VAL A 1 217 ? 19.362 7.974 -8.964 1.00 84.12 217 VAL A N 1
ATOM 1706 C CA . VAL A 1 217 ? 19.754 6.906 -8.028 1.00 84.12 217 VAL A CA 1
ATOM 1707 C C . VAL A 1 217 ? 20.684 7.455 -6.943 1.00 84.12 217 VAL A C 1
ATOM 1709 O O . VAL A 1 217 ? 20.431 7.260 -5.756 1.00 84.12 217 VAL A O 1
ATOM 1712 N N . HIS A 1 218 ? 21.717 8.210 -7.329 1.00 83.75 218 HIS A N 1
ATOM 1713 C CA . HIS A 1 218 ? 22.630 8.836 -6.370 1.00 83.75 218 HIS A CA 1
ATOM 1714 C C . HIS A 1 218 ? 21.904 9.805 -5.421 1.00 83.75 218 HIS A C 1
ATOM 1716 O O . HIS A 1 218 ? 22.121 9.751 -4.211 1.00 83.75 218 HIS A O 1
ATOM 1722 N N . LYS A 1 219 ? 21.003 10.655 -5.940 1.00 83.81 219 LYS A N 1
ATOM 1723 C CA . LYS A 1 219 ? 20.199 11.579 -5.119 1.00 83.81 219 LYS A CA 1
ATOM 1724 C C . LYS A 1 219 ? 19.350 10.836 -4.083 1.00 83.81 219 LYS A C 1
ATOM 1726 O O . LYS A 1 219 ? 19.270 11.278 -2.939 1.00 83.81 219 LYS A O 1
ATOM 1731 N N . TYR A 1 220 ? 18.739 9.709 -4.450 1.00 84.56 220 TYR A N 1
ATOM 1732 C CA . TYR A 1 220 ? 17.965 8.898 -3.506 1.00 84.56 220 TYR A CA 1
ATOM 1733 C C . TYR A 1 220 ? 18.838 8.275 -2.413 1.00 84.56 220 TYR A C 1
ATOM 1735 O O . TYR A 1 220 ? 18.462 8.327 -1.243 1.00 84.56 220 TYR A O 1
ATOM 1743 N N . LEU A 1 221 ? 20.013 7.750 -2.769 1.00 85.38 221 LEU A N 1
ATOM 1744 C CA . LEU A 1 221 ? 20.945 7.158 -1.803 1.00 85.38 221 LEU A CA 1
ATOM 1745 C C . LEU A 1 221 ? 21.551 8.207 -0.856 1.00 85.38 221 LEU A C 1
ATOM 1747 O O . LEU A 1 221 ? 21.766 7.924 0.321 1.00 85.38 221 LEU A O 1
ATOM 1751 N N . GLN A 1 222 ? 21.763 9.439 -1.328 1.00 85.44 222 GLN A N 1
ATOM 1752 C CA . GLN A 1 222 ? 22.278 10.536 -0.504 1.00 85.44 222 GLN A CA 1
ATOM 1753 C C . GLN A 1 222 ? 21.307 10.961 0.609 1.00 85.44 222 GLN A C 1
ATOM 1755 O O . GLN A 1 222 ? 21.754 11.421 1.656 1.00 85.44 222 GLN A O 1
ATOM 1760 N N . LYS A 1 223 ? 19.989 10.796 0.420 1.00 78.50 223 LYS A N 1
ATOM 1761 C CA . LYS A 1 223 ? 18.975 11.151 1.432 1.00 78.50 223 LYS A CA 1
ATOM 1762 C C . LYS A 1 223 ? 18.972 10.214 2.655 1.00 78.50 223 LYS A C 1
ATOM 1764 O O . LYS A 1 223 ? 18.256 10.496 3.610 1.00 78.50 223 LYS A O 1
ATOM 1769 N N . THR A 1 224 ? 19.734 9.111 2.633 1.00 76.19 224 THR A N 1
ATOM 1770 C CA . THR A 1 224 ? 19.923 8.153 3.748 1.00 76.19 224 THR A CA 1
ATOM 1771 C C . THR A 1 224 ? 18.636 7.641 4.411 1.00 76.19 224 THR A C 1
ATOM 1773 O O . THR A 1 224 ? 18.654 7.220 5.564 1.00 76.19 224 THR A O 1
ATOM 1776 N N . HIS A 1 225 ? 17.506 7.651 3.701 1.00 86.62 225 HIS A N 1
ATOM 1777 C CA . HIS A 1 225 ? 16.275 7.032 4.181 1.00 86.62 225 HIS A CA 1
ATOM 1778 C C . HIS A 1 225 ? 16.361 5.521 3.936 1.00 86.62 225 HIS A C 1
ATOM 1780 O O . HIS A 1 225 ? 16.455 5.080 2.784 1.00 86.62 225 HIS A O 1
ATOM 1786 N N . GLU A 1 226 ? 16.368 4.732 5.012 1.00 91.06 226 GLU A N 1
ATOM 1787 C CA . GLU A 1 226 ? 16.616 3.285 4.968 1.00 91.06 226 GLU A CA 1
ATOM 1788 C C . GLU A 1 226 ? 15.644 2.572 4.022 1.00 91.06 226 GLU A C 1
ATOM 1790 O O . GLU A 1 226 ? 16.071 1.883 3.097 1.00 91.06 226 GLU A O 1
ATOM 1795 N N . THR A 1 227 ? 14.340 2.821 4.159 1.00 91.44 227 THR A N 1
ATOM 1796 C CA . THR A 1 227 ? 13.321 2.165 3.328 1.00 91.44 227 THR A CA 1
ATOM 1797 C C . THR A 1 227 ? 13.443 2.539 1.855 1.00 91.44 227 THR A C 1
ATOM 1799 O O . THR A 1 227 ? 13.266 1.688 0.987 1.00 91.44 227 THR A O 1
ATOM 1802 N N . THR A 1 228 ? 13.793 3.793 1.548 1.00 90.94 228 THR A N 1
ATOM 1803 C CA . THR A 1 228 ? 14.012 4.230 0.157 1.00 90.94 228 THR A CA 1
ATOM 1804 C C . THR A 1 228 ? 15.213 3.517 -0.443 1.00 90.94 228 THR A C 1
ATOM 1806 O O . THR A 1 228 ? 15.150 3.077 -1.587 1.00 90.94 228 THR A O 1
ATOM 1809 N N . THR A 1 229 ? 16.281 3.354 0.339 1.00 91.81 229 THR A N 1
ATOM 1810 C CA . THR A 1 229 ? 17.461 2.583 -0.063 1.00 91.81 229 THR A CA 1
ATOM 1811 C C . THR A 1 229 ? 17.096 1.124 -0.333 1.00 91.81 229 THR A C 1
ATOM 1813 O O . THR A 1 229 ? 17.455 0.600 -1.385 1.00 91.81 229 THR A O 1
ATOM 1816 N N . ILE A 1 230 ? 16.336 0.485 0.564 1.00 93.81 230 ILE A N 1
ATOM 1817 C CA . ILE A 1 230 ? 15.863 -0.898 0.392 1.00 93.81 230 ILE A CA 1
ATOM 1818 C C . ILE A 1 230 ? 15.042 -1.028 -0.894 1.00 93.81 230 ILE A C 1
ATOM 1820 O O . ILE A 1 230 ? 15.369 -1.849 -1.750 1.00 93.81 230 ILE A O 1
ATOM 1824 N N . GLY A 1 231 ? 14.008 -0.197 -1.055 1.00 92.62 231 GLY A N 1
ATOM 1825 C CA . GLY A 1 231 ? 13.109 -0.271 -2.203 1.00 92.62 231 GLY A CA 1
ATOM 1826 C C . GLY A 1 231 ? 13.822 -0.024 -3.533 1.00 92.62 231 GLY A C 1
ATOM 1827 O O . GLY A 1 231 ? 13.620 -0.764 -4.493 1.00 92.62 231 GLY A O 1
ATOM 1828 N N . LEU A 1 232 ? 14.721 0.962 -3.573 1.00 91.12 232 LEU A N 1
ATOM 1829 C CA . LEU A 1 232 ? 15.495 1.291 -4.767 1.00 91.12 232 LEU A CA 1
ATOM 1830 C C . LEU A 1 232 ? 16.486 0.184 -5.143 1.00 91.12 232 LEU A C 1
ATOM 1832 O O . LEU A 1 232 ? 16.543 -0.209 -6.304 1.00 91.12 232 LEU A O 1
ATOM 1836 N N . LEU A 1 233 ? 17.265 -0.332 -4.186 1.00 92.06 233 LEU A N 1
ATOM 1837 C CA . LEU A 1 233 ? 18.263 -1.367 -4.471 1.00 92.06 233 LEU A CA 1
ATOM 1838 C C . LEU A 1 233 ? 17.613 -2.686 -4.897 1.00 92.06 233 LEU A C 1
ATOM 1840 O O . LEU A 1 233 ? 18.089 -3.312 -5.843 1.00 92.06 233 LEU A O 1
ATOM 1844 N N . LEU A 1 234 ? 16.519 -3.090 -4.242 1.00 94.25 234 LEU A N 1
ATOM 1845 C CA . LEU A 1 234 ? 15.754 -4.271 -4.647 1.00 94.25 234 LEU A CA 1
ATOM 1846 C C . LEU A 1 234 ? 15.109 -4.079 -6.023 1.00 94.25 234 LEU A C 1
ATOM 1848 O O . LEU A 1 234 ? 15.132 -5.004 -6.835 1.00 94.25 234 LEU A O 1
ATOM 1852 N N . GLY A 1 235 ? 14.584 -2.884 -6.308 1.00 92.12 235 GLY A N 1
ATOM 1853 C CA . GLY A 1 235 ? 14.006 -2.553 -7.609 1.00 92.12 235 GLY A CA 1
ATOM 1854 C C . GLY A 1 235 ? 15.035 -2.655 -8.735 1.00 92.12 235 GLY A C 1
ATOM 1855 O O . GLY A 1 235 ? 14.818 -3.383 -9.698 1.00 92.12 235 GLY A O 1
ATOM 1856 N N . LEU A 1 236 ? 16.198 -2.019 -8.566 1.00 90.56 236 LEU A N 1
ATOM 1857 C CA . LEU A 1 236 ? 17.310 -2.080 -9.525 1.00 90.56 236 LEU A CA 1
ATOM 1858 C C . LEU A 1 236 ? 17.882 -3.497 -9.695 1.00 90.56 236 LEU A C 1
ATOM 1860 O O . LEU A 1 236 ? 18.416 -3.828 -10.753 1.00 90.56 236 LEU A O 1
ATOM 1864 N N . ALA A 1 237 ? 17.828 -4.330 -8.652 1.00 91.38 237 ALA A N 1
ATOM 1865 C CA . ALA A 1 237 ? 18.273 -5.719 -8.724 1.00 91.38 237 ALA A CA 1
ATOM 1866 C C . ALA A 1 237 ? 17.280 -6.611 -9.481 1.00 91.38 237 ALA A C 1
ATOM 1868 O O . ALA A 1 237 ? 17.714 -7.479 -10.232 1.00 91.38 237 ALA A O 1
ATOM 1869 N N . SER A 1 238 ? 15.978 -6.387 -9.289 1.00 89.69 238 SER A N 1
ATOM 1870 C CA . SER A 1 238 ? 14.900 -7.163 -9.924 1.00 89.69 238 SER A CA 1
ATOM 1871 C C . SER A 1 238 ? 14.750 -6.862 -11.415 1.00 89.69 238 SER A C 1
ATOM 1873 O O . SER A 1 238 ? 14.150 -7.630 -12.156 1.00 89.69 238 SER A O 1
ATOM 1875 N N . GLU A 1 239 ? 15.296 -5.733 -11.849 1.00 80.75 239 GLU A N 1
ATOM 1876 C CA . GLU A 1 239 ? 15.246 -5.282 -13.231 1.00 80.75 239 GLU A CA 1
ATOM 1877 C C . GLU A 1 239 ? 16.283 -5.946 -14.157 1.00 80.75 239 GLU A C 1
ATOM 1879 O O . GLU A 1 239 ? 16.157 -5.855 -15.380 1.00 80.75 239 GLU A O 1
ATOM 1884 N N . LYS A 1 240 ? 17.308 -6.594 -13.591 1.00 62.53 240 LYS A N 1
ATOM 1885 C CA . LYS A 1 240 ? 18.377 -7.274 -14.340 1.00 62.53 240 LYS A CA 1
ATOM 1886 C C . LYS A 1 240 ? 17.957 -8.644 -14.852 1.00 62.53 240 LYS A C 1
ATOM 1888 O O . LYS A 1 240 ? 18.374 -8.961 -15.990 1.00 62.53 240 LYS A O 1
#

Foldseek 3Di:
DDDDDDDDDDPVVVVVVVVVVVVVVVVVPPPPPDPLQLVPDPVCVVVVPDDVLVVLCVQLDQQDAAEDEDDDDPPDDPVVVLLVSLVVLLVVVVSLLCSLQSLLVSLAQRDEFDLPDAQDQRDRHSWYQYPVRDIRDNPDPHPDDDDPCSPLSSLLSSLLSSLRNYHDDPPCQSRVCVLLVDCPPDVDDPDDGSSSLSVLLNCLLNLRCPPPDPVSVVVQVVSVDPSNVVSNVNSVVSND